Protein AF-A0AA45BY40-F1 (afdb_monomer_lite)

Organism: Cronobacter sakazakii (NCBI:txid28141)

Structure (mmCIF, N/CA/C/O backbone):
data_AF-A0AA45BY40-F1
#
_entry.id   AF-A0AA45BY40-F1
#
loop_
_atom_site.group_PDB
_atom_site.id
_atom_site.type_symbol
_atom_site.label_atom_id
_atom_site.label_alt_id
_atom_site.label_comp_id
_atom_site.label_asym_id
_atom_site.label_entity_id
_atom_site.label_seq_id
_atom_site.pdbx_PDB_ins_code
_atom_site.Cartn_x
_atom_site.Cartn_y
_atom_site.Cartn_z
_atom_site.occupancy
_atom_site.B_iso_or_equiv
_atom_site.auth_seq_id
_atom_site.auth_comp_id
_atom_site.auth_asym_id
_atom_site.auth_atom_id
_atom_site.pdbx_PDB_model_num
ATOM 1 N N . LEU A 1 1 ? 3.402 2.399 -23.921 1.00 84.69 1 LEU A N 1
ATOM 2 C CA . LEU A 1 1 ? 2.433 3.480 -24.221 1.00 84.69 1 LEU A CA 1
ATOM 3 C C . LEU A 1 1 ? 3.038 4.863 -23.965 1.00 84.69 1 LEU A C 1
ATOM 5 O O . LEU A 1 1 ? 3.187 5.614 -24.914 1.00 84.69 1 LEU A O 1
ATOM 9 N N . LEU A 1 2 ? 3.454 5.177 -22.729 1.00 84.31 2 LEU A N 1
ATOM 10 C CA . LEU A 1 2 ? 3.987 6.501 -22.366 1.00 84.31 2 LEU A CA 1
ATOM 11 C C . LEU A 1 2 ? 5.205 6.929 -23.211 1.00 84.31 2 LEU A C 1
ATOM 13 O O . LEU A 1 2 ? 5.253 8.045 -23.710 1.00 84.31 2 LEU A O 1
ATOM 17 N N . THR A 1 3 ? 6.152 6.013 -23.437 1.00 88.31 3 THR A N 1
ATOM 18 C CA . THR A 1 3 ? 7.341 6.252 -24.274 1.00 88.31 3 THR A CA 1
ATOM 19 C C . THR A 1 3 ? 6.985 6.555 -25.729 1.00 88.31 3 THR A C 1
ATOM 21 O O . THR A 1 3 ? 7.561 7.458 -26.319 1.00 88.31 3 THR A O 1
ATOM 24 N N . VAL A 1 4 ? 5.988 5.860 -26.286 1.00 89.31 4 VAL A N 1
ATOM 25 C CA . VAL A 1 4 ? 5.505 6.073 -27.660 1.00 89.31 4 VAL A CA 1
ATOM 26 C C . VAL A 1 4 ? 4.886 7.462 -27.800 1.00 89.31 4 VAL A C 1
ATOM 28 O O . VAL A 1 4 ? 5.208 8.180 -28.738 1.00 89.31 4 VAL A O 1
ATOM 31 N N . ILE A 1 5 ? 4.054 7.874 -26.841 1.00 91.00 5 ILE A N 1
ATOM 32 C CA . ILE A 1 5 ? 3.414 9.198 -26.846 1.00 91.00 5 ILE A CA 1
ATOM 33 C C . ILE A 1 5 ? 4.472 10.305 -26.762 1.00 91.00 5 ILE A C 1
ATOM 35 O O . ILE A 1 5 ? 4.447 11.248 -27.550 1.00 91.00 5 ILE A O 1
ATOM 39 N N . VAL A 1 6 ? 5.441 10.175 -25.854 1.00 90.06 6 VAL A N 1
ATOM 40 C CA . VAL A 1 6 ? 6.508 11.175 -25.705 1.00 90.06 6 VAL A CA 1
ATOM 41 C C . VAL A 1 6 ? 7.412 11.234 -26.931 1.00 90.06 6 VAL A C 1
ATOM 43 O O . VAL A 1 6 ? 7.792 12.324 -27.347 1.00 90.06 6 VAL A O 1
ATOM 46 N N . GLN A 1 7 ? 7.699 10.097 -27.561 1.00 89.25 7 GLN A N 1
ATOM 47 C CA . GLN A 1 7 ? 8.467 10.071 -28.801 1.00 89.25 7 GLN A CA 1
ATOM 48 C C . GLN A 1 7 ? 7.737 10.777 -29.955 1.00 89.25 7 GLN A C 1
ATOM 50 O O . GLN A 1 7 ? 8.388 11.452 -30.746 1.00 89.25 7 GLN A O 1
ATOM 55 N N . GLN A 1 8 ? 6.409 10.657 -30.045 1.00 88.44 8 GLN A N 1
ATOM 56 C CA . GLN A 1 8 ? 5.612 11.324 -31.085 1.00 88.44 8 GLN A CA 1
ATOM 57 C C . GLN A 1 8 ? 5.482 12.838 -30.858 1.00 88.44 8 GLN A C 1
ATOM 59 O O . GLN A 1 8 ? 5.456 13.595 -31.822 1.00 88.44 8 GLN A O 1
ATOM 64 N N . LEU A 1 9 ? 5.417 13.290 -29.601 1.00 90.69 9 LEU A N 1
ATOM 65 C CA . LEU A 1 9 ? 5.208 14.706 -29.276 1.00 90.69 9 LEU A CA 1
ATOM 66 C C . LEU A 1 9 ? 6.510 15.509 -29.142 1.00 90.69 9 LEU A C 1
ATOM 68 O O . LEU A 1 9 ? 6.565 16.661 -29.559 1.00 90.69 9 LEU A O 1
ATOM 72 N N . LEU A 1 10 ? 7.543 14.927 -28.525 1.00 84.19 10 LEU A N 1
ATOM 73 C CA . LEU A 1 10 ? 8.796 15.610 -28.164 1.00 84.19 10 LEU A CA 1
ATOM 74 C C . LEU A 1 10 ? 10.019 15.060 -28.922 1.00 84.19 10 LEU A C 1
ATOM 76 O O . LEU A 1 10 ? 11.133 15.561 -28.750 1.00 84.19 10 LEU A O 1
ATOM 80 N N . GLY A 1 11 ? 9.846 14.025 -29.748 1.00 85.94 11 GLY A N 1
ATOM 81 C CA . GLY A 1 11 ? 10.945 13.400 -30.480 1.00 85.94 11 GLY A CA 1
ATOM 82 C C . GLY A 1 11 ? 11.937 12.643 -29.575 1.00 85.94 11 GLY A C 1
ATOM 83 O O . GLY A 1 11 ? 11.625 12.305 -28.428 1.00 85.94 11 GLY A O 1
ATOM 84 N N . PRO A 1 12 ? 13.157 12.347 -30.066 1.00 83.19 12 PRO A N 1
ATOM 85 C CA . PRO A 1 12 ? 14.134 11.517 -29.351 1.00 83.19 12 PRO A CA 1
ATOM 86 C C . PRO A 1 12 ? 14.661 12.156 -28.054 1.00 83.19 12 PRO A C 1
ATOM 88 O O . PRO A 1 12 ? 14.947 11.442 -27.094 1.00 83.19 12 PRO A O 1
ATOM 91 N N . TYR A 1 13 ? 14.727 13.490 -27.975 1.00 88.00 13 TYR A N 1
ATOM 92 C CA . TYR A 1 13 ? 15.136 14.204 -26.758 1.00 88.00 13 TYR A CA 1
ATOM 93 C C . TYR A 1 13 ? 14.132 14.031 -25.606 1.00 88.00 13 TYR A C 1
ATOM 95 O O . TYR A 1 13 ? 14.532 13.963 -24.441 1.00 88.00 13 TYR A O 1
ATOM 103 N N . GLY A 1 14 ? 12.839 13.878 -25.921 1.00 88.06 14 GLY A N 1
ATOM 104 C CA . GLY A 1 14 ? 11.794 13.617 -24.929 1.00 88.06 14 GLY A CA 1
ATOM 105 C C . GLY A 1 14 ? 11.978 12.289 -24.193 1.00 88.06 14 GLY A C 1
ATOM 106 O O . GLY A 1 14 ? 11.677 12.202 -23.006 1.00 88.06 14 GLY A O 1
ATOM 107 N N . LEU A 1 15 ? 12.528 11.267 -24.857 1.00 90.38 15 LEU A N 1
ATOM 108 C CA . LEU A 1 15 ? 12.780 9.959 -24.241 1.00 90.38 15 LEU A CA 1
ATOM 109 C C . LEU A 1 15 ? 13.884 10.017 -23.180 1.00 90.38 15 LEU A C 1
ATOM 111 O O . LEU A 1 15 ? 13.745 9.412 -22.117 1.00 90.38 15 LEU A O 1
ATOM 115 N N . ILE A 1 16 ? 14.953 10.775 -23.443 1.00 91.94 16 ILE A N 1
ATOM 116 C CA . ILE A 1 16 ? 16.060 10.959 -22.494 1.00 91.94 16 ILE A CA 1
ATOM 117 C C . ILE A 1 16 ? 15.541 11.670 -21.245 1.00 91.94 16 ILE A C 1
ATOM 119 O O . ILE A 1 16 ? 15.725 11.181 -20.129 1.00 91.94 16 ILE A O 1
ATOM 123 N N . LEU A 1 17 ? 14.818 12.774 -21.440 1.00 93.19 17 LEU A N 1
ATOM 124 C CA . LEU A 1 17 ? 14.230 13.549 -20.353 1.00 93.19 17 LEU A CA 1
ATOM 125 C C . LEU A 1 17 ? 13.213 12.723 -19.544 1.00 93.19 17 LEU A C 1
ATOM 127 O O . LEU A 1 17 ? 13.251 12.745 -18.315 1.00 93.19 17 LEU A O 1
ATOM 131 N N . LEU A 1 18 ? 12.369 11.925 -20.208 1.00 93.19 18 LEU A N 1
ATOM 132 C CA . LEU A 1 18 ? 11.435 11.014 -19.542 1.00 93.19 18 LEU A CA 1
ATOM 133 C C . 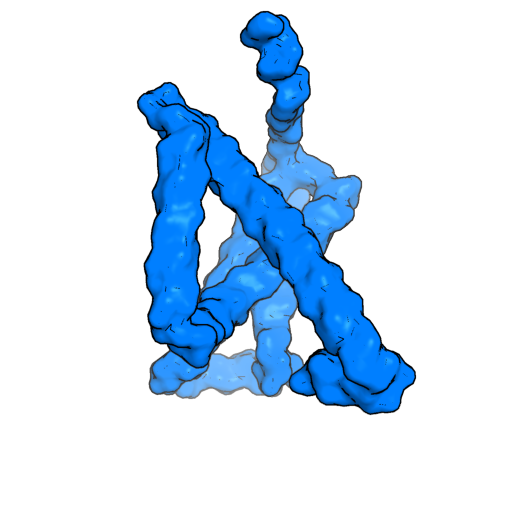LEU A 1 18 ? 12.176 9.985 -18.676 1.00 93.19 18 LEU A C 1
ATOM 135 O O . LEU A 1 18 ? 11.807 9.789 -17.520 1.00 93.19 18 LEU A O 1
ATOM 139 N N . SER A 1 19 ? 13.225 9.346 -19.205 1.00 93.00 19 SER A N 1
ATOM 140 C CA . SER A 1 19 ? 13.994 8.348 -18.448 1.00 93.00 19 SER A CA 1
ATOM 141 C C . SER A 1 19 ? 14.642 8.946 -17.195 1.00 93.00 19 SER A C 1
ATOM 143 O O . SER A 1 19 ? 14.586 8.332 -16.128 1.00 93.00 19 SER A O 1
ATOM 145 N N . LEU A 1 20 ? 15.164 10.176 -17.287 1.00 95.19 20 LEU A N 1
ATOM 146 C CA . LEU A 1 20 ? 15.744 10.901 -16.158 1.00 95.19 20 LEU A CA 1
ATOM 147 C C . LEU A 1 20 ? 14.689 11.193 -15.079 1.00 95.19 20 LEU A C 1
ATOM 149 O O . LEU A 1 20 ? 14.903 10.877 -13.910 1.00 95.19 20 LEU A O 1
ATOM 153 N N . ILE A 1 21 ? 13.536 11.749 -15.468 1.00 94.94 21 ILE A N 1
ATOM 154 C CA . ILE A 1 21 ? 12.450 12.097 -14.537 1.00 94.94 21 ILE A CA 1
ATOM 155 C C . ILE A 1 21 ? 11.889 10.847 -13.862 1.00 94.94 21 ILE A C 1
ATOM 157 O O . ILE A 1 21 ? 11.723 10.837 -12.645 1.00 94.94 21 ILE A O 1
ATOM 161 N N . VAL A 1 22 ? 11.625 9.786 -14.627 1.00 95.12 22 VAL A N 1
ATOM 162 C CA . VAL A 1 22 ? 11.114 8.523 -14.078 1.00 95.12 22 VAL A CA 1
ATOM 163 C C . VAL A 1 22 ? 12.128 7.917 -13.108 1.00 95.12 22 VAL A C 1
ATOM 165 O O . VAL A 1 22 ? 11.743 7.513 -12.015 1.00 95.12 22 VAL A O 1
ATOM 168 N N . THR A 1 23 ? 13.422 7.928 -13.442 1.00 95.75 23 THR A N 1
ATOM 169 C CA . THR A 1 23 ? 14.478 7.438 -12.540 1.00 95.75 23 THR A CA 1
ATOM 170 C C . THR A 1 23 ? 14.522 8.240 -11.239 1.00 95.75 23 THR A C 1
ATOM 172 O O . THR A 1 23 ? 14.538 7.649 -10.160 1.00 95.75 23 THR A O 1
ATOM 175 N N . LEU A 1 24 ? 14.484 9.574 -11.315 1.00 96.38 24 LEU A N 1
ATOM 176 C CA . LEU A 1 24 ? 14.474 10.451 -10.137 1.00 96.38 24 LEU A CA 1
ATOM 177 C C . LEU A 1 24 ? 13.214 10.273 -9.276 1.00 96.38 24 LEU A C 1
ATOM 179 O O . LEU A 1 24 ? 13.305 10.236 -8.044 1.00 96.38 24 LEU A O 1
ATOM 183 N N . ALA A 1 25 ? 12.047 10.132 -9.908 1.00 95.56 25 ALA A N 1
ATOM 184 C CA . ALA A 1 25 ? 10.784 9.888 -9.220 1.00 95.56 25 ALA A CA 1
ATOM 185 C C . ALA A 1 25 ? 10.810 8.537 -8.490 1.00 95.56 25 ALA A C 1
ATOM 187 O O . ALA A 1 25 ? 10.547 8.480 -7.288 1.00 95.56 25 ALA A O 1
ATOM 188 N N . CYS A 1 26 ? 11.212 7.464 -9.181 1.00 93.56 26 CYS A N 1
ATOM 189 C CA . CYS A 1 26 ? 11.332 6.134 -8.589 1.00 93.56 26 CYS A CA 1
ATOM 190 C C . CYS A 1 26 ? 12.374 6.097 -7.465 1.00 93.56 26 CYS A C 1
ATOM 192 O O . CYS A 1 26 ? 12.123 5.473 -6.437 1.00 93.56 26 CYS A O 1
ATOM 194 N N . LEU A 1 27 ? 13.504 6.798 -7.609 1.00 94.69 27 LEU A N 1
ATOM 195 C CA . LEU A 1 27 ? 14.514 6.897 -6.555 1.00 94.69 27 LEU A CA 1
ATOM 196 C C . LEU A 1 27 ? 13.933 7.544 -5.291 1.00 94.69 27 LEU A C 1
ATOM 198 O O . LEU A 1 27 ? 14.071 6.991 -4.201 1.00 94.69 27 LEU A O 1
ATOM 202 N N . THR A 1 28 ? 13.231 8.669 -5.441 1.00 94.75 28 THR A N 1
ATOM 203 C CA . THR A 1 28 ? 12.596 9.372 -4.315 1.00 94.75 28 THR A CA 1
ATOM 204 C C . THR A 1 28 ? 11.537 8.503 -3.629 1.00 94.75 28 THR A C 1
ATOM 206 O O . THR A 1 28 ? 11.521 8.418 -2.400 1.00 94.75 28 THR A O 1
ATOM 209 N N . THR A 1 29 ? 10.691 7.798 -4.393 1.00 94.38 29 THR A N 1
ATOM 210 C CA . THR A 1 29 ? 9.689 6.874 -3.830 1.00 94.38 29 THR A CA 1
ATOM 211 C C . THR A 1 29 ? 10.341 5.710 -3.083 1.00 94.38 29 THR A C 1
ATOM 213 O O . THR A 1 29 ? 9.929 5.401 -1.964 1.00 94.38 29 THR A O 1
ATOM 216 N N . CYS A 1 30 ? 11.380 5.093 -3.654 1.00 91.62 30 CYS A N 1
ATOM 217 C CA . CYS A 1 30 ? 12.107 4.001 -3.008 1.00 91.62 30 CYS A CA 1
ATOM 218 C C . CYS A 1 30 ? 12.762 4.456 -1.697 1.00 91.62 30 CYS A C 1
ATOM 220 O O . CYS A 1 30 ? 12.613 3.780 -0.681 1.00 91.62 30 CYS A O 1
ATOM 222 N N . VAL A 1 31 ? 13.437 5.612 -1.685 1.00 92.56 31 VAL A N 1
ATOM 223 C CA . VAL A 1 31 ? 14.072 6.159 -0.471 1.00 92.56 31 VAL A CA 1
ATOM 224 C C . VAL A 1 31 ? 13.028 6.483 0.603 1.00 92.56 31 VAL A C 1
ATOM 226 O O . VAL A 1 31 ? 13.235 6.146 1.770 1.00 92.56 31 VAL A O 1
ATOM 229 N N . GLY A 1 32 ? 11.886 7.065 0.220 1.00 93.12 32 GLY A N 1
ATOM 230 C CA . GLY A 1 32 ? 10.780 7.340 1.141 1.00 93.12 32 GLY A CA 1
ATOM 231 C C . GLY A 1 32 ? 10.212 6.071 1.783 1.00 93.12 32 GLY A C 1
ATOM 232 O O . GLY A 1 32 ? 10.064 6.012 3.005 1.00 93.12 32 GLY A O 1
ATOM 233 N N . LEU A 1 33 ? 9.960 5.031 0.981 1.00 90.50 33 LEU A N 1
ATOM 234 C CA . LEU A 1 33 ? 9.411 3.762 1.463 1.00 90.50 33 LEU A CA 1
ATOM 235 C C . LEU A 1 33 ? 10.412 2.997 2.339 1.00 90.50 33 LEU A C 1
ATOM 237 O O . LEU A 1 33 ? 10.047 2.540 3.421 1.00 90.50 33 LEU A O 1
ATOM 241 N N . VAL A 1 34 ? 11.682 2.911 1.929 1.00 91.12 34 VAL A N 1
ATOM 242 C CA . VAL A 1 34 ? 12.736 2.259 2.727 1.00 91.12 34 VAL A CA 1
ATOM 243 C C . VAL A 1 34 ? 12.921 2.968 4.068 1.00 91.12 34 VAL A C 1
ATOM 245 O O . VAL A 1 34 ? 13.046 2.291 5.089 1.00 91.12 34 VAL A O 1
ATOM 248 N N . SER A 1 35 ? 12.893 4.303 4.087 1.00 89.38 35 SER A N 1
ATOM 249 C CA . SER A 1 35 ? 12.996 5.085 5.322 1.00 89.38 35 SER A CA 1
ATOM 250 C C . SER A 1 35 ? 11.819 4.823 6.260 1.00 89.38 35 SER A C 1
ATOM 252 O O . SER A 1 35 ? 12.029 4.434 7.409 1.00 89.38 35 SER A O 1
ATOM 254 N N . ALA A 1 36 ? 10.584 4.927 5.758 1.00 87.69 36 ALA A N 1
ATOM 255 C CA . ALA A 1 36 ? 9.379 4.690 6.551 1.00 87.69 36 ALA A CA 1
ATOM 256 C C . ALA A 1 36 ? 9.321 3.258 7.111 1.00 87.69 36 ALA A C 1
ATOM 258 O O . ALA A 1 36 ? 9.057 3.068 8.298 1.00 87.69 36 ALA A O 1
ATOM 259 N N . CYS A 1 37 ? 9.628 2.246 6.292 1.00 84.69 37 CYS A N 1
ATOM 260 C CA . CYS A 1 37 ? 9.673 0.855 6.744 1.00 84.69 37 CYS A CA 1
ATOM 261 C C . CYS A 1 37 ? 10.777 0.631 7.783 1.00 84.69 37 CYS A C 1
ATOM 263 O O . CYS A 1 37 ? 10.542 -0.031 8.792 1.00 84.69 37 CYS A O 1
ATOM 265 N N . SER A 1 38 ? 11.966 1.196 7.567 1.00 84.81 38 SER A N 1
ATOM 266 C CA . SER A 1 38 ? 13.088 1.039 8.497 1.00 84.81 38 SER A CA 1
ATOM 267 C C . SER A 1 38 ? 12.819 1.741 9.829 1.00 84.81 38 SER A C 1
ATOM 269 O O . SER A 1 38 ? 13.156 1.189 10.872 1.00 84.81 38 SER A O 1
ATOM 271 N N . GLN A 1 39 ? 12.168 2.910 9.821 1.00 83.69 39 GLN A N 1
ATOM 272 C CA . GLN A 1 39 ? 11.713 3.585 11.041 1.00 83.69 39 GLN A CA 1
ATOM 273 C C . GLN A 1 39 ? 10.642 2.764 11.765 1.00 83.69 39 GLN A C 1
ATOM 275 O O . GLN A 1 39 ? 10.802 2.485 12.949 1.00 83.69 39 GLN A O 1
ATOM 280 N N . TYR A 1 40 ? 9.606 2.302 11.055 1.00 84.00 40 TYR A N 1
ATOM 281 C CA . TYR A 1 40 ? 8.532 1.494 11.641 1.00 84.00 40 TYR A CA 1
ATOM 282 C C . TYR A 1 40 ? 9.069 0.228 12.323 1.00 84.00 40 TYR A C 1
ATOM 284 O O . TYR A 1 40 ? 8.740 -0.054 13.476 1.00 84.00 40 TYR A O 1
ATOM 292 N N . PHE A 1 41 ? 9.952 -0.507 11.643 1.00 78.75 41 PHE A N 1
ATOM 293 C CA . PHE A 1 41 ? 10.582 -1.695 12.215 1.00 78.75 41 PHE A CA 1
ATOM 294 C C . PHE A 1 41 ? 11.583 -1.366 13.324 1.00 78.75 41 PHE A C 1
ATOM 296 O O . PHE A 1 41 ? 11.670 -2.131 14.279 1.00 78.75 41 PHE A O 1
ATOM 303 N N . SER A 1 42 ? 12.298 -0.240 13.253 1.00 75.88 42 SER A N 1
ATOM 304 C CA . SER A 1 42 ? 13.200 0.195 14.328 1.00 75.88 42 SER A CA 1
ATOM 305 C C . SER A 1 42 ? 12.443 0.563 15.608 1.00 75.88 42 SER A C 1
ATOM 307 O O . SER A 1 42 ? 12.952 0.307 16.697 1.00 75.88 42 SER A O 1
ATOM 309 N N . THR A 1 43 ? 11.241 1.135 15.499 1.00 73.75 43 THR A N 1
ATOM 310 C CA . THR A 1 43 ? 10.369 1.400 16.653 1.00 73.75 43 THR A CA 1
ATOM 311 C C . THR A 1 43 ? 9.787 0.103 17.223 1.00 73.75 43 THR A C 1
ATOM 313 O O . THR A 1 43 ? 9.720 -0.051 18.439 1.00 73.75 43 THR A O 1
ATOM 316 N N . LEU A 1 44 ? 9.400 -0.854 16.368 1.00 71.75 44 LEU A N 1
ATOM 317 C CA . LEU A 1 44 ? 8.865 -2.154 16.801 1.00 71.75 44 LEU A CA 1
ATOM 318 C C . LEU A 1 44 ? 9.934 -3.092 17.390 1.00 71.75 44 LEU A C 1
ATOM 320 O O . LEU A 1 44 ? 9.635 -3.895 18.270 1.00 71.75 44 LEU A O 1
ATOM 324 N N . LEU A 1 45 ? 11.168 -3.024 16.890 1.00 65.88 45 LEU A N 1
ATOM 325 C CA . LEU A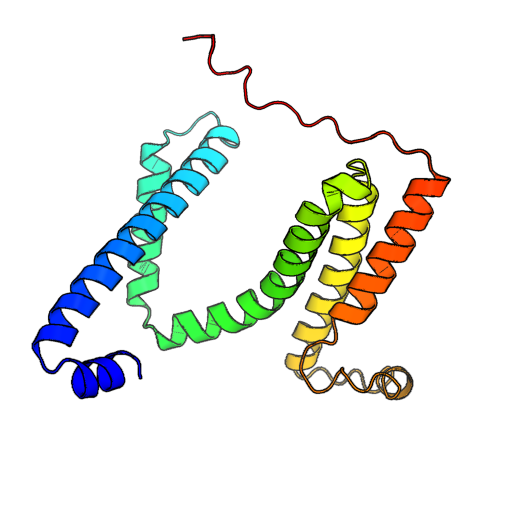 1 45 ? 12.273 -3.906 17.256 1.00 65.88 45 LEU A CA 1
ATOM 326 C C . LEU A 1 45 ? 13.439 -3.065 17.785 1.00 65.88 45 LEU A C 1
ATOM 328 O O . LEU A 1 45 ? 14.425 -2.831 17.091 1.00 65.88 45 LEU A O 1
ATOM 332 N N . THR A 1 46 ? 13.354 -2.683 19.063 1.00 60.66 46 THR A N 1
ATOM 333 C CA . THR A 1 46 ? 14.317 -1.845 19.814 1.00 60.66 46 THR A CA 1
ATOM 334 C C . THR A 1 46 ? 15.776 -2.349 19.799 1.00 60.66 46 THR A C 1
ATOM 336 O O . THR A 1 46 ? 16.670 -1.677 20.303 1.00 60.66 46 THR A O 1
ATOM 339 N N . LYS A 1 47 ? 16.059 -3.536 19.241 1.00 56.88 47 LYS A N 1
ATOM 340 C CA . LYS A 1 47 ? 17.386 -4.177 19.260 1.00 56.88 47 LYS A CA 1
ATOM 341 C C . LYS A 1 47 ? 18.186 -4.131 17.954 1.00 56.88 47 LYS A C 1
ATOM 343 O O . LYS A 1 47 ? 19.359 -4.493 17.993 1.00 56.88 47 LYS A O 1
ATOM 348 N N . PHE A 1 48 ? 17.618 -3.714 16.821 1.00 59.91 48 PHE A N 1
ATOM 349 C CA . PHE A 1 48 ? 18.326 -3.752 15.530 1.00 59.91 48 PHE A CA 1
ATOM 350 C C . PHE A 1 48 ? 18.542 -2.363 14.925 1.00 59.91 48 PHE A C 1
ATOM 352 O O . PHE A 1 48 ? 17.655 -1.518 14.924 1.00 59.91 48 PHE A O 1
ATOM 359 N N . SER A 1 49 ? 19.744 -2.135 14.384 1.00 70.25 49 SER A N 1
ATOM 360 C CA . SER A 1 49 ? 20.122 -0.858 13.772 1.00 70.25 49 SER A CA 1
ATOM 361 C C . SER A 1 49 ? 19.327 -0.595 12.488 1.00 70.25 49 SER A C 1
ATOM 363 O O . SER A 1 49 ? 19.254 -1.457 11.609 1.00 70.25 49 SER A O 1
ATOM 365 N N . TYR A 1 50 ? 18.803 0.626 12.344 1.00 71.06 50 TYR A N 1
ATOM 366 C CA . TYR A 1 50 ? 18.107 1.144 11.156 1.00 71.06 50 TYR A CA 1
ATOM 367 C C . TYR A 1 50 ? 18.810 0.795 9.830 1.00 71.06 50 TYR A C 1
ATOM 369 O O . TYR A 1 50 ? 18.170 0.418 8.848 1.00 71.06 50 TYR A O 1
ATOM 377 N N . LYS A 1 51 ? 20.150 0.856 9.813 1.00 77.12 51 LYS A N 1
ATOM 378 C CA . LYS A 1 51 ? 20.964 0.553 8.624 1.00 77.12 51 LYS A CA 1
ATOM 379 C C . LYS A 1 51 ? 20.816 -0.899 8.157 1.00 77.12 51 LYS A C 1
ATOM 381 O O . LYS A 1 51 ? 20.842 -1.157 6.955 1.00 77.12 51 LYS A O 1
ATOM 386 N N . THR A 1 52 ? 20.634 -1.836 9.085 1.00 80.00 52 THR A N 1
ATOM 387 C CA . THR A 1 52 ? 20.479 -3.260 8.773 1.00 80.00 52 THR A CA 1
ATOM 388 C C . THR A 1 52 ? 19.141 -3.521 8.084 1.00 80.00 52 THR A C 1
ATOM 390 O O . THR A 1 52 ? 19.114 -4.189 7.054 1.00 80.00 52 THR A O 1
ATOM 393 N N . PHE A 1 53 ? 18.047 -2.930 8.578 1.00 83.19 53 PHE A N 1
ATOM 394 C CA . PHE A 1 53 ? 16.727 -3.054 7.946 1.00 83.19 53 PHE A CA 1
ATOM 395 C C . PHE A 1 53 ? 16.691 -2.445 6.546 1.00 83.19 53 PHE A C 1
ATOM 397 O O . PHE A 1 53 ? 16.222 -3.099 5.614 1.00 83.19 53 PHE A O 1
ATOM 404 N N . ALA A 1 54 ? 17.256 -1.248 6.370 1.00 85.88 54 ALA A N 1
ATOM 405 C CA . ALA A 1 54 ? 17.330 -0.613 5.057 1.00 85.88 54 ALA A CA 1
ATOM 406 C C . ALA A 1 54 ? 18.080 -1.489 4.033 1.00 85.88 54 ALA A C 1
ATOM 408 O O . ALA A 1 54 ? 17.625 -1.652 2.898 1.00 85.88 54 ALA A O 1
ATOM 409 N N . SER A 1 55 ? 19.192 -2.110 4.448 1.00 86.06 55 SER A N 1
ATOM 410 C CA . SER A 1 55 ? 19.973 -3.024 3.603 1.00 86.06 55 SER A CA 1
ATOM 411 C C . SER A 1 55 ? 19.202 -4.302 3.244 1.00 86.06 55 SER A C 1
ATOM 413 O O . SER A 1 55 ? 19.205 -4.724 2.084 1.00 86.06 55 SER A O 1
ATOM 415 N N . ILE A 1 56 ? 18.476 -4.888 4.204 1.00 88.06 56 ILE A N 1
ATOM 416 C CA . ILE A 1 56 ? 17.652 -6.086 3.979 1.00 88.06 56 ILE A CA 1
ATOM 417 C C . ILE A 1 56 ? 16.541 -5.800 2.964 1.00 88.06 56 ILE A C 1
ATOM 419 O O . ILE A 1 56 ? 16.394 -6.549 1.999 1.00 88.06 56 ILE A O 1
ATOM 423 N N . ILE A 1 57 ? 15.788 -4.709 3.141 1.00 87.56 57 ILE A N 1
ATOM 424 C CA . ILE A 1 57 ? 14.691 -4.339 2.232 1.00 87.56 57 ILE A CA 1
ATOM 425 C C . ILE A 1 57 ? 15.218 -4.069 0.817 1.00 87.56 57 ILE A C 1
ATOM 427 O O . ILE A 1 57 ? 14.622 -4.531 -0.155 1.00 87.56 57 ILE A O 1
ATOM 431 N N . CYS A 1 58 ? 16.363 -3.390 0.693 1.00 90.56 58 CYS A N 1
ATOM 432 C CA . CYS A 1 58 ? 17.006 -3.154 -0.600 1.00 90.56 58 CYS A CA 1
ATOM 433 C C . CYS A 1 58 ? 17.434 -4.469 -1.274 1.00 90.56 58 CYS A C 1
ATOM 435 O O . CYS A 1 58 ? 17.130 -4.696 -2.445 1.00 90.56 58 CYS A O 1
ATOM 437 N N . THR A 1 59 ? 18.069 -5.374 -0.523 1.00 90.81 59 THR A N 1
ATOM 438 C CA . THR A 1 59 ? 18.529 -6.674 -1.040 1.00 90.81 59 THR A CA 1
ATOM 439 C C . THR A 1 59 ? 17.357 -7.553 -1.480 1.00 90.81 59 THR A C 1
ATOM 441 O O . THR A 1 59 ? 17.401 -8.144 -2.558 1.00 90.81 59 THR A O 1
ATOM 444 N N . LEU A 1 60 ? 16.276 -7.597 -0.694 1.00 90.00 60 LEU A N 1
ATOM 445 C CA . LEU A 1 60 ? 15.046 -8.305 -1.059 1.00 90.00 60 LEU A CA 1
ATOM 446 C C . LEU A 1 60 ? 14.393 -7.701 -2.307 1.00 90.00 60 LEU A C 1
ATOM 448 O O . LEU A 1 60 ? 13.997 -8.445 -3.201 1.00 90.00 60 LEU A O 1
ATOM 452 N N . GLY A 1 61 ? 14.322 -6.370 -2.402 1.00 89.06 61 GLY A N 1
ATOM 453 C CA . GLY A 1 61 ? 13.805 -5.676 -3.582 1.00 89.06 61 GLY A CA 1
ATOM 454 C C . GLY A 1 61 ? 14.612 -5.989 -4.841 1.00 89.06 61 GLY A C 1
ATOM 455 O O . GLY A 1 61 ? 14.029 -6.243 -5.894 1.00 89.06 61 GLY A O 1
ATOM 456 N N . LEU A 1 62 ? 15.941 -6.062 -4.719 1.00 89.50 62 LEU A N 1
ATOM 457 C CA . LEU A 1 62 ? 16.823 -6.466 -5.810 1.00 89.50 62 LEU A CA 1
ATOM 458 C C . LEU A 1 62 ? 16.560 -7.920 -6.223 1.00 89.50 62 LEU A C 1
ATOM 460 O O . LEU A 1 62 ? 16.447 -8.207 -7.411 1.00 89.50 62 LEU A O 1
ATOM 464 N N . LEU A 1 63 ? 16.395 -8.832 -5.260 1.00 89.56 63 LEU A N 1
ATOM 465 C CA . LEU A 1 63 ? 16.065 -10.232 -5.537 1.00 89.56 63 LEU A CA 1
ATOM 466 C C . LEU A 1 63 ? 14.731 -10.355 -6.288 1.00 89.56 63 LEU A C 1
ATOM 468 O O . LEU A 1 63 ? 14.645 -11.051 -7.298 1.00 89.56 63 LEU A O 1
ATOM 472 N N . VAL A 1 64 ? 13.707 -9.631 -5.826 1.00 87.50 64 VAL A N 1
ATOM 473 C CA . VAL A 1 64 ? 12.373 -9.631 -6.439 1.00 87.50 64 VAL A CA 1
ATOM 474 C C . VAL A 1 64 ? 12.403 -9.012 -7.836 1.00 87.50 64 VAL A C 1
ATOM 476 O O . VAL A 1 64 ? 11.765 -9.546 -8.741 1.00 87.50 64 VAL A O 1
ATOM 479 N N . ALA A 1 65 ? 13.184 -7.951 -8.056 1.00 87.00 65 ALA A N 1
ATOM 480 C CA . ALA A 1 65 ? 13.337 -7.323 -9.369 1.00 87.00 65 ALA A CA 1
ATOM 481 C C . ALA A 1 65 ? 13.911 -8.281 -10.433 1.00 87.00 65 ALA A C 1
ATOM 483 O O . ALA A 1 65 ? 13.588 -8.146 -11.613 1.00 87.00 65 ALA A O 1
ATOM 484 N N . ASN A 1 66 ? 14.699 -9.284 -10.024 1.00 88.38 66 ASN A N 1
ATOM 485 C CA . ASN A 1 66 ? 15.242 -10.306 -10.924 1.00 88.38 66 ASN A CA 1
ATOM 486 C C . ASN A 1 66 ? 14.208 -11.377 -11.352 1.00 88.38 66 ASN A C 1
ATOM 488 O O . ASN A 1 66 ? 14.455 -12.096 -12.315 1.00 88.38 66 ASN A O 1
ATOM 492 N N . LEU A 1 67 ? 13.038 -11.481 -10.700 1.00 84.81 67 LEU A N 1
ATOM 493 C CA . LEU A 1 67 ? 12.002 -12.497 -10.994 1.00 84.81 67 LEU A CA 1
ATOM 494 C C . LEU A 1 67 ? 11.189 -12.223 -12.279 1.00 84.81 67 LEU A C 1
ATOM 496 O O . LEU A 1 67 ? 10.401 -13.069 -12.709 1.00 84.81 67 LEU A O 1
ATOM 500 N N . GLY A 1 68 ? 11.371 -11.056 -12.902 1.00 85.56 68 GLY A N 1
ATOM 501 C CA . GLY A 1 68 ? 10.690 -10.654 -14.133 1.00 85.56 68 GLY A CA 1
ATOM 502 C C . GLY A 1 68 ? 9.383 -9.890 -13.893 1.00 85.56 68 GLY A C 1
ATOM 503 O O . GLY A 1 68 ? 8.520 -10.292 -13.110 1.00 85.56 68 GLY A O 1
ATOM 504 N N . LEU A 1 69 ? 9.211 -8.785 -14.626 1.00 83.12 69 LEU A N 1
ATOM 505 C CA . LEU A 1 69 ? 8.114 -7.825 -14.446 1.00 83.12 69 LEU A CA 1
ATOM 506 C C . LEU A 1 69 ? 6.721 -8.471 -14.514 1.00 83.12 69 LEU A C 1
ATOM 508 O O . LEU A 1 69 ? 5.854 -8.151 -13.707 1.00 83.12 69 LEU A O 1
ATOM 512 N N . THR A 1 70 ? 6.503 -9.414 -15.434 1.00 86.38 70 THR A N 1
ATOM 513 C CA . THR A 1 70 ? 5.201 -10.077 -15.609 1.00 86.38 70 THR A CA 1
ATOM 514 C C . THR A 1 70 ? 4.774 -10.855 -14.367 1.00 86.38 70 THR A C 1
ATOM 516 O O . THR A 1 70 ? 3.601 -10.826 -14.003 1.00 86.38 70 THR A O 1
ATOM 519 N N . LYS A 1 71 ? 5.713 -11.528 -13.690 1.00 85.31 71 LYS A N 1
ATOM 520 C CA . LYS A 1 71 ? 5.425 -12.284 -12.463 1.00 85.31 71 LYS A CA 1
ATOM 521 C C . LYS A 1 71 ? 5.130 -11.346 -11.297 1.00 85.31 71 LYS A C 1
ATOM 523 O O . LYS A 1 71 ? 4.185 -11.597 -10.557 1.00 85.31 71 LYS A O 1
ATOM 528 N N . ILE A 1 72 ? 5.885 -10.250 -11.193 1.00 89.19 72 ILE A N 1
ATOM 529 C CA . ILE A 1 72 ? 5.681 -9.211 -10.175 1.00 89.19 72 ILE A CA 1
ATOM 530 C C . ILE A 1 72 ? 4.290 -8.584 -10.331 1.00 89.19 72 ILE A C 1
ATOM 532 O O . ILE A 1 72 ? 3.533 -8.524 -9.370 1.00 89.19 72 ILE A O 1
ATOM 536 N N . ILE A 1 73 ? 3.901 -8.187 -11.546 1.00 87.44 73 ILE A N 1
ATOM 537 C CA . ILE A 1 73 ? 2.577 -7.595 -11.782 1.00 87.44 73 ILE A CA 1
ATOM 538 C C . ILE A 1 73 ? 1.467 -8.619 -11.516 1.00 87.44 73 ILE A C 1
ATOM 540 O O . ILE A 1 73 ? 0.495 -8.287 -10.844 1.00 87.44 73 ILE A O 1
ATOM 544 N N . ALA A 1 74 ? 1.617 -9.867 -11.975 1.00 86.81 74 ALA A N 1
ATOM 545 C CA . ALA A 1 74 ? 0.604 -10.904 -11.774 1.00 86.81 74 ALA A CA 1
ATOM 546 C C . ALA A 1 74 ? 0.311 -11.179 -10.290 1.00 86.81 74 ALA A C 1
ATOM 548 O O . ALA A 1 74 ? -0.836 -11.452 -9.947 1.00 86.81 74 ALA A O 1
ATOM 549 N N . ILE A 1 75 ? 1.317 -11.077 -9.411 1.00 85.56 75 ILE A N 1
ATOM 550 C CA . ILE A 1 75 ? 1.112 -11.221 -7.964 1.00 85.56 75 ILE A CA 1
ATOM 551 C C . ILE A 1 75 ? 0.674 -9.917 -7.289 1.00 85.56 75 ILE A C 1
ATOM 553 O O . ILE A 1 75 ? -0.114 -9.953 -6.349 1.00 85.56 75 ILE A O 1
ATOM 557 N N . SER A 1 76 ? 1.126 -8.756 -7.768 1.00 87.81 76 SER A N 1
ATOM 558 C CA . SER A 1 76 ? 0.746 -7.463 -7.191 1.00 87.81 76 SER A CA 1
ATOM 559 C C . SER A 1 76 ? -0.688 -7.053 -7.515 1.00 87.81 76 SER A C 1
ATOM 561 O O . SER A 1 76 ? -1.315 -6.427 -6.670 1.00 87.81 76 SER A O 1
ATOM 563 N N . VAL A 1 77 ? -1.228 -7.402 -8.687 1.00 85.56 77 VAL A N 1
ATOM 564 C CA . VAL A 1 77 ? -2.618 -7.083 -9.068 1.00 85.56 77 VAL A CA 1
ATOM 565 C C . VAL A 1 77 ? -3.646 -7.588 -8.043 1.00 85.56 77 VAL A C 1
ATOM 567 O O . VAL A 1 77 ? -4.405 -6.756 -7.546 1.00 85.56 77 VAL A O 1
ATOM 570 N N . PRO A 1 78 ? -3.679 -8.878 -7.647 1.00 79.75 78 PRO A N 1
ATOM 571 C CA . PRO A 1 78 ? -4.659 -9.350 -6.665 1.00 79.75 78 PRO A CA 1
ATOM 572 C C . PRO A 1 78 ? -4.471 -8.695 -5.291 1.00 79.75 78 PRO A C 1
ATOM 574 O O . PRO A 1 78 ? -5.446 -8.390 -4.611 1.00 79.75 78 PRO A O 1
ATOM 577 N N . ILE A 1 79 ? -3.228 -8.408 -4.900 1.00 83.44 79 ILE A N 1
ATOM 578 C CA . ILE A 1 79 ? -2.929 -7.705 -3.645 1.00 83.44 79 ILE A CA 1
ATOM 579 C C . ILE A 1 79 ? -3.464 -6.267 -3.701 1.00 83.44 79 ILE A C 1
ATOM 581 O O . ILE A 1 79 ? -4.098 -5.808 -2.752 1.00 83.44 79 ILE A O 1
ATOM 585 N N . LEU A 1 80 ? -3.260 -5.567 -4.821 1.00 84.31 80 LEU A N 1
ATOM 586 C CA . LEU A 1 80 ? -3.783 -4.220 -5.044 1.00 84.31 80 LEU A CA 1
ATOM 587 C C . LEU A 1 80 ? -5.307 -4.193 -4.984 1.00 84.31 80 LEU A C 1
ATOM 589 O O . LEU A 1 80 ? -5.848 -3.272 -4.387 1.00 84.31 80 LEU A O 1
ATOM 593 N N . LEU A 1 81 ? -5.994 -5.194 -5.537 1.00 76.88 81 LEU A N 1
ATOM 594 C CA . LEU A 1 81 ? -7.457 -5.267 -5.499 1.00 76.88 81 LEU A CA 1
ATOM 595 C C . LEU A 1 81 ? -8.010 -5.382 -4.071 1.00 76.88 81 LEU A C 1
ATOM 597 O O . LEU A 1 81 ? -9.067 -4.829 -3.788 1.00 76.88 81 LEU A O 1
ATOM 601 N N . VAL A 1 82 ? -7.281 -6.027 -3.156 1.00 77.19 82 VAL A N 1
ATOM 602 C CA . VAL A 1 82 ? -7.666 -6.110 -1.736 1.00 77.19 82 VAL A CA 1
ATOM 603 C C . VAL A 1 82 ? -7.300 -4.833 -0.975 1.00 77.19 82 VAL A C 1
ATOM 605 O O . VAL A 1 82 ? -8.081 -4.341 -0.161 1.00 77.19 82 VAL A O 1
ATOM 608 N N . VAL A 1 83 ? -6.113 -4.275 -1.224 1.00 82.00 83 VAL A N 1
ATOM 609 C CA . VAL A 1 83 ? -5.612 -3.091 -0.503 1.00 82.00 83 VAL A CA 1
ATOM 610 C C . VAL A 1 83 ? -6.313 -1.805 -0.952 1.00 82.00 83 VAL A C 1
ATOM 612 O O . VAL A 1 83 ? -6.540 -0.915 -0.133 1.00 82.00 83 VAL A O 1
ATOM 615 N N . TYR A 1 84 ? -6.682 -1.700 -2.229 1.00 79.75 84 TYR A N 1
ATOM 616 C CA . TYR A 1 84 ? -7.339 -0.536 -2.829 1.00 79.75 84 TYR A CA 1
ATOM 617 C C . TYR A 1 84 ? -8.597 -0.067 -2.071 1.00 79.75 84 TYR A C 1
ATOM 619 O O . TYR A 1 84 ? -8.614 1.085 -1.628 1.00 79.75 84 TYR A O 1
ATOM 627 N N . PRO A 1 85 ? -9.624 -0.906 -1.845 1.00 75.75 85 PRO A N 1
ATOM 628 C CA . PRO A 1 85 ? -10.828 -0.493 -1.125 1.00 75.75 85 PRO A CA 1
ATOM 629 C C . PRO A 1 85 ? -10.538 -0.095 0.325 1.00 75.75 85 PRO A C 1
ATOM 631 O O . PRO A 1 85 ? -11.088 0.892 0.815 1.00 75.75 85 PRO A O 1
ATOM 634 N N . ILE A 1 86 ? -9.627 -0.802 0.999 1.00 76.50 86 ILE A N 1
ATOM 635 C CA . ILE A 1 86 ? -9.195 -0.488 2.368 1.00 76.50 86 ILE A CA 1
ATOM 636 C C . ILE A 1 86 ? -8.558 0.907 2.413 1.00 76.50 86 ILE A C 1
ATOM 638 O O . ILE A 1 86 ? -8.922 1.731 3.254 1.00 76.50 86 ILE A O 1
ATOM 642 N N . ALA A 1 87 ? -7.645 1.194 1.483 1.00 81.81 87 ALA A N 1
ATOM 643 C CA . ALA A 1 87 ? -6.973 2.482 1.384 1.00 81.81 87 ALA A CA 1
ATOM 644 C C . ALA A 1 87 ? -7.960 3.622 1.091 1.00 81.81 87 ALA A C 1
ATOM 646 O O . ALA A 1 87 ? -7.902 4.657 1.753 1.00 81.81 87 ALA A O 1
ATOM 647 N N . ILE A 1 88 ? -8.906 3.433 0.165 1.00 80.12 88 ILE A N 1
ATOM 648 C CA . ILE A 1 88 ? -9.936 4.440 -0.141 1.00 80.12 88 ILE A CA 1
ATOM 649 C C . ILE A 1 88 ? -10.792 4.749 1.085 1.00 80.12 88 ILE A C 1
ATOM 651 O O . ILE A 1 88 ? -11.025 5.919 1.389 1.00 80.12 88 ILE A O 1
ATOM 655 N N . VAL A 1 89 ? -11.245 3.719 1.805 1.00 74.75 89 VAL A N 1
ATOM 656 C CA . VAL A 1 89 ? -12.051 3.892 3.021 1.00 74.75 89 VAL A CA 1
ATOM 657 C C . VAL A 1 89 ? -11.252 4.631 4.092 1.00 74.75 89 VAL A C 1
ATOM 659 O O . VAL A 1 89 ? -11.777 5.557 4.707 1.00 74.75 89 VAL A O 1
ATOM 662 N N . LEU A 1 90 ? -9.973 4.294 4.278 1.00 75.75 90 LEU A N 1
ATOM 663 C CA . LEU A 1 90 ? -9.090 5.004 5.206 1.00 75.75 90 LEU A CA 1
ATOM 664 C C . LEU A 1 90 ? -8.899 6.472 4.825 1.00 75.75 90 LEU A C 1
ATOM 666 O O . LEU A 1 90 ? -8.962 7.328 5.706 1.00 75.75 90 LEU A O 1
ATOM 670 N N . VAL A 1 91 ? -8.699 6.779 3.542 1.00 81.56 91 VAL A N 1
ATOM 671 C CA . VAL A 1 91 ? -8.568 8.161 3.055 1.00 81.56 91 VAL A CA 1
ATOM 672 C C . VAL A 1 91 ? -9.868 8.935 3.274 1.00 81.56 91 VAL A C 1
ATOM 674 O O . VAL A 1 91 ? -9.830 10.021 3.850 1.00 81.56 91 VAL A O 1
ATOM 677 N N . LEU A 1 92 ? -11.019 8.367 2.899 1.00 74.62 92 LEU A N 1
ATOM 678 C CA . LEU A 1 92 ? -12.337 8.971 3.128 1.00 74.62 92 LEU A CA 1
ATOM 679 C C . LEU A 1 92 ? -12.571 9.263 4.611 1.00 74.62 92 LEU A C 1
ATOM 681 O O . LEU A 1 92 ? -12.923 10.388 4.965 1.00 74.62 92 LEU A O 1
ATOM 685 N N . LEU A 1 93 ? -12.334 8.283 5.485 1.00 69.38 93 LEU A N 1
ATOM 686 C CA . LEU A 1 93 ? -12.488 8.472 6.925 1.00 69.38 93 LEU A CA 1
ATOM 687 C C . LEU A 1 93 ? -11.478 9.471 7.487 1.00 69.38 93 LEU A C 1
ATOM 689 O O . LEU A 1 93 ? -11.844 10.241 8.365 1.00 69.38 93 LEU A O 1
ATOM 693 N N . SER A 1 94 ? -10.240 9.499 6.986 1.00 72.81 94 SER A N 1
ATOM 694 C CA . SER A 1 94 ? -9.228 10.491 7.374 1.00 72.81 94 SER A CA 1
ATOM 695 C C . SER A 1 94 ? -9.664 11.918 7.036 1.00 72.81 94 SER A C 1
ATOM 697 O O . SER A 1 94 ? -9.521 12.821 7.857 1.00 72.81 94 SER A O 1
ATOM 699 N N . LEU A 1 95 ? -10.295 12.123 5.878 1.00 72.94 95 LEU A N 1
ATOM 700 C CA . LEU A 1 95 ? -10.859 13.423 5.499 1.00 72.94 95 LEU A CA 1
ATOM 701 C C . LEU A 1 95 ? -12.115 13.775 6.317 1.00 72.94 95 LEU A C 1
ATOM 703 O O . LEU A 1 95 ? -12.287 14.920 6.738 1.00 72.94 95 LEU A O 1
ATOM 707 N N . LEU A 1 96 ? -12.969 12.787 6.599 1.00 66.62 96 LEU A N 1
ATOM 708 C CA . LEU A 1 96 ? -14.174 12.928 7.428 1.00 66.62 96 LEU A CA 1
ATOM 709 C C . LEU A 1 96 ? -13.877 12.917 8.941 1.00 66.62 96 LEU A C 1
ATOM 711 O O . LEU A 1 96 ? -14.774 13.167 9.749 1.00 66.62 96 LEU A O 1
ATOM 715 N N . HIS A 1 97 ? -12.620 12.695 9.341 1.00 64.50 97 HIS A N 1
ATOM 716 C CA . HIS A 1 97 ? -12.166 12.646 10.734 1.00 64.50 97 HIS A CA 1
ATOM 717 C C . HIS A 1 97 ? -12.545 13.920 11.494 1.00 64.50 97 HIS A C 1
ATOM 719 O O . HIS A 1 97 ? -12.973 13.866 12.648 1.00 64.50 97 HIS A O 1
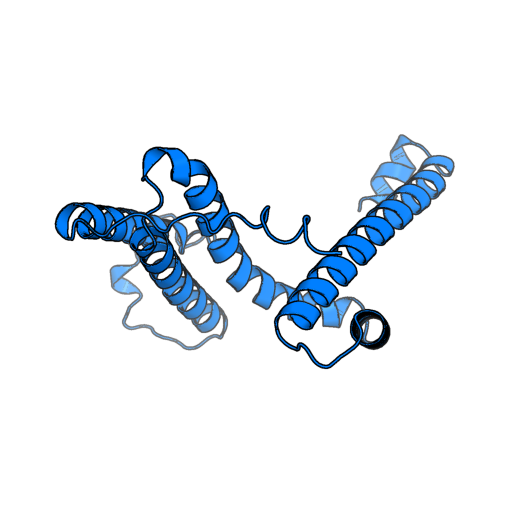ATOM 725 N N . LYS A 1 98 ? -12.462 15.065 10.805 1.00 55.12 98 LYS A N 1
ATOM 726 C CA . LYS A 1 98 ? -12.815 16.387 11.333 1.00 55.12 98 LYS A CA 1
ATOM 727 C C . LYS A 1 98 ? -14.320 16.555 11.593 1.00 55.12 98 LYS A C 1
ATOM 729 O O . LYS A 1 98 ? -14.689 17.385 12.415 1.00 55.12 98 LYS A O 1
ATOM 734 N N . TYR A 1 99 ? -15.176 15.772 10.931 1.00 55.97 99 TYR A N 1
ATOM 735 C CA . TYR A 1 99 ? -16.637 15.819 11.088 1.00 55.97 99 TYR A CA 1
ATOM 736 C C . TYR A 1 99 ? -17.157 14.810 12.129 1.00 55.97 99 TYR A C 1
ATOM 738 O O . TYR A 1 99 ? -18.191 15.040 12.749 1.00 55.97 99 TYR A O 1
ATOM 746 N N . PHE A 1 100 ? -16.427 13.711 12.357 1.00 53.66 100 PHE A N 1
ATOM 747 C CA . PHE A 1 100 ? -16.845 12.611 13.238 1.00 53.66 100 PHE A CA 1
ATOM 748 C C . PHE A 1 100 ? -16.140 12.550 14.600 1.00 53.66 100 PHE A C 1
ATOM 750 O O . PHE A 1 100 ? -16.398 11.627 15.367 1.00 53.66 100 PHE A O 1
ATOM 757 N N . GLY A 1 101 ? -15.262 13.500 14.932 1.00 52.69 101 GLY A N 1
ATOM 758 C CA . GLY A 1 101 ? -14.686 13.601 16.281 1.00 52.69 101 GLY A CA 1
ATOM 759 C C . GLY A 1 101 ? -13.744 12.453 16.680 1.00 52.69 101 GLY A C 1
ATOM 760 O O . GLY A 1 101 ? -13.558 12.204 17.868 1.00 52.69 101 GLY A O 1
ATOM 761 N N . GLY A 1 102 ? -13.144 11.749 15.712 1.00 53.50 102 GLY A N 1
ATOM 762 C CA . GLY A 1 102 ? -12.036 10.815 15.967 1.00 53.50 102 GLY A CA 1
ATOM 763 C C . GLY A 1 102 ? -12.392 9.497 16.674 1.00 53.50 102 GLY A C 1
ATOM 764 O O . GLY A 1 102 ? -11.539 8.894 17.334 1.00 53.50 102 GLY A O 1
ATOM 765 N N . TYR A 1 103 ? -13.631 9.011 16.561 1.00 56.00 103 TYR A N 1
ATOM 766 C CA . TYR A 1 103 ? -14.033 7.748 17.188 1.00 56.00 103 TYR A CA 1
ATOM 767 C C . TYR A 1 103 ? -13.455 6.515 16.465 1.00 56.00 103 TYR A C 1
ATOM 769 O O . TYR A 1 103 ? -13.834 6.202 15.334 1.00 56.00 103 TYR A O 1
ATOM 777 N N . ARG A 1 104 ? -12.584 5.754 17.155 1.00 56.56 104 ARG A N 1
ATOM 778 C CA . ARG A 1 104 ? -11.938 4.512 16.653 1.00 56.56 104 ARG A CA 1
ATOM 779 C C . ARG A 1 104 ? -12.933 3.491 16.106 1.00 56.56 104 ARG A C 1
ATOM 781 O O . ARG A 1 104 ? -12.615 2.766 15.172 1.00 56.56 104 ARG A O 1
ATOM 788 N N . SER A 1 105 ? -14.125 3.440 16.700 1.00 58.59 105 SER A N 1
ATOM 789 C CA . SER A 1 105 ? -15.177 2.481 16.351 1.00 58.59 105 SER A CA 1
ATOM 790 C C . SER A 1 105 ? -15.671 2.653 14.909 1.00 58.59 105 SER A C 1
ATOM 792 O O . SER A 1 105 ? -15.921 1.665 14.226 1.00 58.59 105 SER A O 1
ATOM 794 N N . VAL A 1 106 ? -15.713 3.892 14.397 1.00 62.31 106 VAL A N 1
ATOM 795 C CA . VAL A 1 106 ? -16.123 4.177 13.010 1.00 62.31 106 VAL A CA 1
ATOM 796 C C . VAL A 1 106 ? -15.070 3.671 12.022 1.00 62.31 106 VAL A C 1
ATOM 798 O O . VAL A 1 106 ? -15.413 3.044 11.024 1.00 62.31 106 VAL A O 1
ATOM 801 N N . TYR A 1 107 ? -13.785 3.863 12.343 1.00 62.81 107 TYR A N 1
ATOM 802 C CA . TYR A 1 107 ? -12.672 3.330 11.553 1.00 62.81 107 TYR A CA 1
ATOM 803 C C . TYR A 1 107 ? -12.667 1.811 11.521 1.00 62.81 107 TYR A C 1
ATOM 805 O O . TYR A 1 107 ? -12.576 1.228 10.447 1.00 62.81 107 TYR A O 1
ATOM 813 N N . VAL A 1 108 ? -12.795 1.173 12.683 1.00 65.56 108 VAL A N 1
ATOM 814 C CA . VAL A 1 108 ? -12.772 -0.289 12.787 1.00 65.56 108 VAL A CA 1
ATOM 815 C C . VAL A 1 108 ? -14.003 -0.904 12.116 1.00 65.56 108 VAL A C 1
ATOM 817 O O . VAL A 1 108 ? -13.857 -1.872 11.381 1.00 65.56 108 VAL A O 1
ATOM 820 N N . GLY A 1 109 ? -15.193 -0.320 12.280 1.00 63.62 109 GLY A N 1
ATOM 821 C CA . GLY A 1 109 ? -16.418 -0.798 11.632 1.00 63.62 109 GLY A CA 1
ATOM 822 C C . GLY A 1 109 ? -16.381 -0.676 10.106 1.00 63.62 109 GLY A C 1
ATOM 823 O O . GLY A 1 109 ? -16.682 -1.643 9.407 1.00 63.62 109 GLY A O 1
ATOM 824 N N . ALA A 1 110 ? -15.946 0.474 9.580 1.00 66.38 110 ALA A N 1
ATOM 825 C CA . ALA A 1 110 ? -15.816 0.681 8.138 1.00 66.38 110 ALA A CA 1
ATOM 826 C C . ALA A 1 110 ? -14.708 -0.194 7.522 1.00 66.38 110 ALA A C 1
ATOM 828 O O . ALA A 1 110 ? -14.890 -0.724 6.426 1.00 66.38 110 ALA A O 1
ATOM 829 N N . LEU A 1 111 ? -13.591 -0.391 8.236 1.00 68.25 111 LEU A N 1
ATOM 830 C CA . LEU A 1 111 ? -12.510 -1.295 7.832 1.00 68.25 111 LEU A CA 1
ATOM 831 C C . LEU A 1 111 ? -12.943 -2.757 7.830 1.00 68.25 111 LEU A C 1
ATOM 833 O O . LEU A 1 111 ? -12.634 -3.464 6.883 1.00 68.25 111 LEU A O 1
ATOM 837 N N . ILE A 1 112 ? -13.645 -3.228 8.863 1.00 68.56 112 ILE A N 1
ATOM 838 C CA . ILE A 1 112 ? -14.118 -4.619 8.915 1.00 68.56 112 ILE A CA 1
ATOM 839 C C . ILE A 1 112 ? -15.163 -4.849 7.820 1.00 68.56 112 ILE A C 1
ATOM 841 O O . ILE A 1 112 ? -15.079 -5.846 7.106 1.00 68.56 112 ILE A O 1
ATOM 845 N N . GLY A 1 113 ? -16.099 -3.912 7.633 1.00 66.25 113 GLY A N 1
ATOM 846 C CA . GLY A 1 113 ? -17.102 -3.993 6.572 1.00 66.25 113 GLY A CA 1
ATOM 847 C C . GLY A 1 113 ? -16.479 -4.062 5.175 1.00 66.25 113 GLY A C 1
ATOM 848 O O . GLY A 1 113 ? -16.856 -4.918 4.376 1.00 66.25 113 GLY A O 1
ATOM 849 N N . SER A 1 114 ? -15.482 -3.218 4.892 1.00 67.81 114 SER A N 1
ATOM 850 C CA . SER A 1 114 ? -14.782 -3.236 3.602 1.00 67.81 114 SER A CA 1
ATOM 851 C C . SER A 1 114 ? -13.837 -4.432 3.448 1.00 67.81 114 SER A C 1
ATOM 853 O O . SER A 1 114 ? -13.763 -5.002 2.360 1.00 67.81 114 SER A O 1
ATOM 855 N N . ALA A 1 115 ? -13.160 -4.866 4.516 1.00 68.44 115 ALA A N 1
ATOM 856 C CA . ALA A 1 115 ? -12.240 -6.002 4.498 1.00 68.44 115 ALA A CA 1
ATOM 857 C C . ALA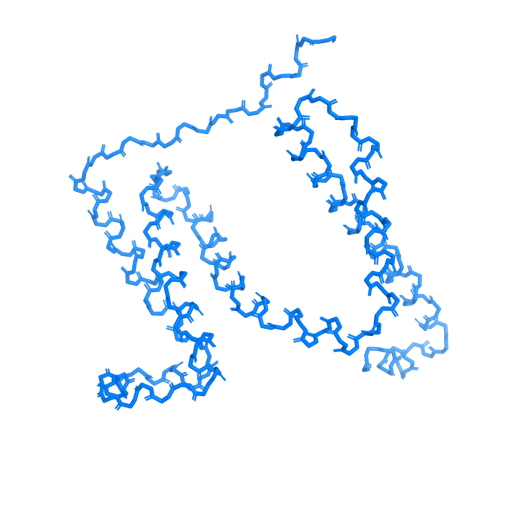 A 1 115 ? -12.969 -7.327 4.268 1.00 68.44 115 ALA A C 1
ATOM 859 O O . ALA A 1 115 ? -12.537 -8.111 3.426 1.00 68.44 115 ALA A O 1
ATOM 860 N N . VAL A 1 116 ? -14.094 -7.563 4.954 1.00 67.19 116 VAL A N 1
ATOM 861 C CA . VAL A 1 116 ? -14.915 -8.764 4.741 1.00 67.19 116 VAL A CA 1
ATOM 862 C C . VAL A 1 116 ? -15.341 -8.834 3.277 1.00 67.19 116 VAL A C 1
ATOM 864 O O . VAL A 1 116 ? -15.124 -9.847 2.621 1.00 67.19 116 VAL A O 1
ATOM 867 N N . VAL A 1 117 ? -15.849 -7.736 2.719 1.00 66.06 117 VAL A N 1
ATOM 868 C CA . VAL A 1 117 ? -16.324 -7.714 1.329 1.00 66.06 117 VAL A CA 1
ATOM 869 C C . VAL A 1 117 ? -15.183 -7.875 0.328 1.00 66.06 117 VAL A C 1
ATOM 871 O O . VAL A 1 117 ? -15.338 -8.620 -0.631 1.00 66.06 117 VAL A O 1
ATOM 874 N N . SER A 1 118 ? -14.026 -7.255 0.569 1.00 66.06 118 SER A N 1
ATOM 875 C CA . SER A 1 118 ? -12.849 -7.394 -0.305 1.00 66.06 118 SER A CA 1
ATOM 876 C C . SER A 1 118 ? -12.308 -8.826 -0.319 1.00 66.06 118 SER A C 1
ATOM 878 O O . SER A 1 118 ? -11.887 -9.320 -1.362 1.00 66.06 118 SER A O 1
ATOM 880 N N . VAL A 1 119 ? -12.361 -9.522 0.823 1.00 66.19 119 VAL A N 1
ATOM 881 C CA . VAL A 1 119 ? -12.020 -10.949 0.915 1.00 66.19 119 VAL A CA 1
ATOM 882 C C . VAL A 1 119 ? -13.038 -11.787 0.137 1.00 66.19 119 VAL A C 1
ATOM 884 O O . VAL A 1 119 ? -12.638 -12.607 -0.686 1.00 66.19 119 VAL A O 1
ATOM 887 N N . PHE A 1 120 ? -14.340 -11.549 0.321 1.00 63.75 120 PHE A N 1
ATOM 888 C CA . PHE A 1 120 ? -15.388 -12.249 -0.433 1.00 63.75 120 PHE A CA 1
ATOM 889 C C . PHE A 1 120 ? -15.296 -12.013 -1.952 1.00 63.75 120 PHE A C 1
ATOM 891 O O . PHE A 1 120 ? -15.486 -12.959 -2.716 1.00 63.75 120 PHE A O 1
ATOM 898 N N . ASP A 1 121 ? -14.956 -10.802 -2.399 1.00 62.41 121 ASP A N 1
ATOM 899 C CA . ASP A 1 121 ? -14.758 -10.482 -3.820 1.00 62.41 121 ASP A CA 1
ATOM 900 C C . ASP A 1 121 ? -13.527 -11.205 -4.399 1.00 62.41 121 ASP A C 1
ATOM 902 O O . ASP A 1 121 ? -13.605 -11.838 -5.456 1.00 62.41 121 ASP A O 1
ATOM 906 N N . GLY A 1 122 ? -12.423 -11.240 -3.643 1.00 58.56 122 GLY A N 1
ATOM 907 C CA . GLY A 1 122 ? -11.226 -12.010 -3.993 1.00 58.56 122 GLY A CA 1
ATOM 908 C C . GLY A 1 122 ? -11.476 -13.522 -4.090 1.00 58.56 122 GLY A C 1
ATOM 909 O O . GLY A 1 122 ? -10.987 -14.172 -5.015 1.00 58.56 122 GLY A O 1
ATOM 910 N N . LEU A 1 123 ? -12.290 -14.089 -3.191 1.00 58.84 123 LEU A N 1
ATOM 911 C CA . LEU A 1 123 ? -12.715 -15.498 -3.249 1.00 58.84 123 LEU A CA 1
ATOM 912 C C . LEU A 1 123 ? -13.637 -15.787 -4.445 1.00 58.84 123 LEU A C 1
ATOM 914 O O . LEU A 1 123 ? -13.561 -16.868 -5.032 1.00 58.84 123 LEU A O 1
ATOM 918 N N . LYS A 1 124 ? -14.478 -14.826 -4.841 1.00 56.12 124 LYS A N 1
ATOM 919 C CA . LYS A 1 124 ? -15.380 -14.953 -5.993 1.00 56.12 124 LYS A CA 1
ATOM 920 C C . LYS A 1 124 ? -14.617 -14.939 -7.324 1.00 56.12 124 LYS A C 1
ATOM 922 O O . LYS A 1 124 ? -14.930 -15.732 -8.212 1.00 56.12 124 LYS A O 1
ATOM 927 N N . GLN A 1 125 ? -13.563 -14.126 -7.440 1.00 54.53 125 GLN A N 1
ATOM 928 C CA . GLN A 1 125 ? -12.625 -14.182 -8.575 1.00 54.53 125 GLN A CA 1
ATOM 929 C C . GLN A 1 125 ? -11.850 -15.514 -8.636 1.00 54.53 125 GLN A C 1
ATOM 931 O O . GLN A 1 125 ? -11.442 -15.944 -9.715 1.00 54.53 125 GLN A O 1
ATOM 936 N N . GLY A 1 126 ? -11.722 -16.213 -7.503 1.00 52.97 126 GLY A N 1
ATOM 937 C CA . GLY A 1 126 ? -11.144 -17.555 -7.382 1.00 52.97 126 GLY A CA 1
ATOM 938 C C . GLY A 1 126 ? -12.016 -18.724 -7.876 1.00 52.97 126 GLY A C 1
ATOM 939 O O . GLY A 1 126 ? -11.622 -19.870 -7.682 1.00 52.97 126 GLY A O 1
ATOM 940 N N . ASN A 1 127 ? -13.163 -18.475 -8.527 1.00 46.41 127 ASN A N 1
ATOM 941 C CA . ASN A 1 127 ? -14.011 -19.508 -9.152 1.00 46.41 127 ASN A CA 1
ATOM 942 C C . ASN A 1 127 ? -14.624 -20.547 -8.181 1.00 46.41 127 ASN A C 1
ATOM 944 O O . ASN A 1 127 ? -14.878 -21.687 -8.563 1.00 46.41 127 ASN A O 1
ATOM 948 N N . ILE A 1 128 ? -14.908 -20.171 -6.929 1.00 47.62 128 ILE A N 1
ATOM 949 C CA . ILE A 1 128 ? -15.692 -21.014 -6.010 1.00 47.62 128 ILE A CA 1
ATOM 950 C C . ILE A 1 128 ? -17.174 -20.637 -6.178 1.00 47.62 128 ILE A C 1
ATOM 952 O O . ILE A 1 128 ? -17.560 -19.519 -5.821 1.00 47.62 128 ILE A O 1
ATOM 956 N N . PRO A 1 129 ? -18.023 -21.518 -6.740 1.00 47.22 129 PRO A N 1
ATOM 957 C CA . PRO A 1 129 ? -19.398 -21.184 -7.083 1.00 47.22 129 PRO A CA 1
ATOM 958 C C . PRO A 1 129 ? -20.265 -21.170 -5.822 1.00 47.22 129 PRO A C 1
ATOM 960 O O . PRO A 1 129 ? -20.927 -22.146 -5.479 1.00 47.22 129 PRO A O 1
ATOM 963 N N . VAL A 1 130 ? -20.311 -20.036 -5.129 1.00 48.03 130 VAL A N 1
ATOM 964 C CA . VAL A 1 130 ? -21.337 -19.766 -4.113 1.00 48.03 130 VAL A CA 1
ATOM 965 C C . VAL A 1 130 ? -22.624 -19.298 -4.802 1.00 48.03 130 VAL A C 1
ATOM 967 O O . VAL A 1 130 ? -23.070 -18.162 -4.672 1.00 48.03 130 VAL A O 1
ATOM 970 N N . SER A 1 131 ? -23.221 -20.212 -5.570 1.00 48.03 131 SER A N 1
ATOM 971 C CA . SER A 1 131 ? -24.448 -20.008 -6.355 1.00 48.03 131 SER A CA 1
ATOM 972 C C . SER A 1 131 ? -25.704 -19.739 -5.506 1.00 48.03 131 SER A C 1
ATOM 974 O O . SER A 1 131 ? -26.762 -19.455 -6.057 1.00 48.03 131 SER A O 1
ATOM 976 N N . SER A 1 132 ? -25.616 -19.829 -4.176 1.00 47.00 132 SER A N 1
ATOM 977 C CA . SER A 1 132 ? -26.772 -19.690 -3.275 1.00 47.00 132 SER A CA 1
ATOM 978 C C . SER A 1 132 ? -26.971 -18.275 -2.717 1.00 47.00 132 SER A C 1
ATOM 980 O O . SER A 1 132 ? -27.972 -18.022 -2.055 1.00 47.00 132 SER A O 1
ATOM 982 N N . ILE A 1 133 ? -26.044 -17.344 -2.976 1.00 48.72 133 ILE A N 1
ATOM 983 C CA . ILE A 1 133 ? -26.118 -15.942 -2.504 1.00 48.72 133 ILE A CA 1
ATOM 984 C C . ILE A 1 133 ? -26.353 -14.946 -3.650 1.00 48.72 133 ILE A C 1
ATOM 986 O O . ILE A 1 133 ? -26.639 -13.773 -3.418 1.00 48.72 133 ILE A O 1
ATOM 990 N N . THR A 1 134 ? -26.249 -15.410 -4.896 1.00 46.50 134 THR A N 1
ATOM 991 C CA . THR A 1 134 ? -26.370 -14.603 -6.117 1.00 46.50 134 THR A CA 1
ATOM 992 C C . THR A 1 134 ? -27.761 -14.002 -6.314 1.00 46.50 134 THR A C 1
ATOM 994 O O . THR A 1 134 ? -27.854 -12.894 -6.827 1.00 46.50 134 THR A O 1
ATOM 997 N N . SER A 1 135 ? -28.826 -14.637 -5.815 1.00 48.25 135 SER A N 1
ATOM 998 C CA . SER A 1 135 ? -30.206 -14.148 -5.981 1.00 48.25 135 SER A CA 1
ATOM 999 C C . SER A 1 135 ? -30.564 -12.928 -5.119 1.00 48.25 135 SER A C 1
ATOM 1001 O O . SER A 1 135 ? -31.504 -12.214 -5.441 1.00 48.25 135 SER A O 1
ATOM 1003 N N . TYR A 1 136 ? -29.816 -12.641 -4.045 1.00 48.47 136 TYR A N 1
ATOM 1004 C CA . TYR A 1 136 ? -30.027 -11.430 -3.230 1.00 48.47 136 TYR A CA 1
ATOM 1005 C C . TYR A 1 136 ? -29.198 -10.226 -3.708 1.00 48.47 136 TYR A C 1
ATOM 1007 O O . TYR A 1 136 ? -29.445 -9.099 -3.282 1.00 48.47 136 TYR A O 1
ATOM 1015 N N . PHE A 1 137 ? -28.228 -10.446 -4.601 1.00 49.16 137 PHE A N 1
ATOM 1016 C CA . PHE A 1 137 ? -27.309 -9.417 -5.101 1.00 49.16 137 PHE A CA 1
ATOM 1017 C C . PHE A 1 137 ? -27.700 -8.834 -6.471 1.00 49.16 137 PHE A C 1
ATOM 1019 O O . PHE A 1 137 ? -27.085 -7.863 -6.907 1.00 49.16 137 PHE A O 1
ATOM 1026 N N . GLU A 1 138 ? -28.744 -9.356 -7.125 1.00 45.66 138 GLU A N 1
ATOM 1027 C CA . GLU A 1 138 ? -29.257 -8.848 -8.413 1.00 45.66 138 GLU A CA 1
ATOM 1028 C C . GLU A 1 138 ? -29.906 -7.452 -8.327 1.00 45.66 138 GLU A C 1
ATOM 1030 O O . GLU A 1 138 ? -30.147 -6.823 -9.353 1.00 45.66 138 GLU A O 1
ATOM 1035 N N . PHE A 1 139 ? -30.140 -6.915 -7.124 1.00 49.53 139 PHE A N 1
ATOM 1036 C CA . PHE A 1 139 ? -30.724 -5.579 -6.940 1.00 49.53 139 PHE A CA 1
ATOM 1037 C C . PHE A 1 139 ? -29.688 -4.440 -6.860 1.00 49.53 139 PHE A C 1
ATOM 1039 O O . PHE A 1 139 ? -30.059 -3.278 -6.696 1.00 49.53 139 PHE A O 1
ATOM 1046 N N . ILE A 1 140 ? -28.386 -4.729 -6.971 1.00 47.81 140 ILE A N 1
ATOM 1047 C CA . ILE A 1 140 ? -27.342 -3.693 -6.993 1.00 47.81 140 ILE A CA 1
ATOM 1048 C C . ILE A 1 140 ? -26.784 -3.582 -8.420 1.00 47.81 140 ILE A C 1
ATOM 1050 O O . ILE A 1 140 ? -25.860 -4.318 -8.774 1.00 47.81 140 ILE A O 1
ATOM 1054 N N . PRO A 1 141 ? -27.277 -2.631 -9.238 1.00 43.97 141 PRO A N 1
ATOM 1055 C CA . PRO A 1 141 ? -26.815 -2.400 -10.614 1.00 43.97 141 PRO A CA 1
ATOM 1056 C C . PRO A 1 141 ? -25.373 -1.844 -10.722 1.00 43.97 141 PRO A C 1
ATOM 1058 O O . PRO A 1 141 ? -25.008 -1.270 -11.739 1.00 43.97 141 PRO A O 1
ATOM 1061 N N . LEU A 1 142 ? -24.539 -2.008 -9.685 1.00 47.03 142 LEU A N 1
ATOM 1062 C CA . LEU A 1 142 ? -23.127 -1.593 -9.622 1.00 47.03 142 LEU A CA 1
ATOM 1063 C C . LEU A 1 142 ? -22.152 -2.747 -9.296 1.00 47.03 142 LEU A C 1
ATOM 1065 O O . LEU A 1 142 ? -20.947 -2.518 -9.192 1.00 47.03 142 LEU A O 1
ATOM 1069 N N . TYR A 1 143 ? -22.631 -3.989 -9.137 1.00 49.34 143 TYR A N 1
ATOM 1070 C CA . TYR A 1 143 ? -21.754 -5.129 -8.818 1.00 49.34 143 TYR A CA 1
ATOM 1071 C C . TYR A 1 143 ? -20.920 -5.600 -10.027 1.00 49.34 143 TYR A C 1
ATOM 1073 O O . TYR A 1 143 ? -19.850 -6.178 -9.864 1.00 49.34 143 TYR A O 1
ATOM 1081 N N . ASN A 1 144 ? -21.379 -5.316 -11.248 1.00 51.09 144 ASN A N 1
ATOM 1082 C CA . ASN A 1 144 ? -20.748 -5.783 -12.486 1.00 51.09 144 ASN A CA 1
ATOM 1083 C C . ASN A 1 144 ? -19.492 -4.982 -12.902 1.00 51.09 144 ASN A C 1
ATOM 1085 O O . ASN A 1 144 ? -18.779 -5.398 -13.804 1.00 51.09 144 ASN A O 1
ATOM 1089 N N . GLU A 1 145 ? -19.211 -3.858 -12.232 1.00 53.66 145 GLU A N 1
ATOM 1090 C CA . GLU A 1 145 ? -18.103 -2.929 -12.539 1.00 53.66 145 GLU A CA 1
ATOM 1091 C C . GLU A 1 145 ? -16.959 -2.997 -11.505 1.00 53.66 145 GLU A C 1
ATOM 1093 O O . GLU A 1 145 ? -16.051 -2.170 -11.496 1.00 53.66 145 GLU A O 1
ATOM 1098 N N . GLY A 1 146 ? -17.009 -3.957 -10.573 1.00 56.22 146 GLY A N 1
ATOM 1099 C CA . GLY A 1 146 ? -16.003 -4.108 -9.518 1.00 56.22 146 GLY A CA 1
ATOM 1100 C C . GLY A 1 146 ? -16.182 -3.174 -8.317 1.00 56.22 146 GLY A C 1
ATOM 1101 O O . GLY A 1 146 ? -15.426 -3.286 -7.373 1.00 56.22 146 GLY A O 1
ATOM 1102 N N . ILE A 1 147 ? -17.203 -2.309 -8.269 1.00 55.91 147 ILE A N 1
ATOM 1103 C CA . ILE A 1 147 ? -17.420 -1.318 -7.184 1.00 55.91 147 ILE A CA 1
ATOM 1104 C C . ILE A 1 147 ? -18.274 -1.895 -6.028 1.00 55.91 147 ILE A C 1
ATOM 1106 O O . ILE A 1 147 ? -18.803 -1.178 -5.175 1.00 55.91 147 ILE A O 1
ATOM 1110 N N . GLY A 1 148 ? -18.414 -3.222 -5.963 1.00 60.31 148 GLY A N 1
ATOM 1111 C CA . GLY A 1 148 ? -19.270 -3.919 -4.996 1.00 60.31 148 GLY A CA 1
ATOM 1112 C C . GLY A 1 148 ? -18.913 -3.666 -3.526 1.00 60.31 148 GLY A C 1
ATOM 1113 O O . GLY A 1 148 ? -19.787 -3.773 -2.668 1.00 60.31 148 GLY A O 1
ATOM 1114 N N . TRP A 1 149 ? -17.672 -3.264 -3.219 1.00 61.50 149 TRP A N 1
ATOM 1115 C CA . TRP A 1 149 ? -17.238 -2.928 -1.855 1.00 61.50 149 TRP A CA 1
ATOM 1116 C C . TRP A 1 149 ? -17.785 -1.591 -1.341 1.00 61.50 149 TRP A C 1
ATOM 1118 O O . TRP A 1 149 ? -17.831 -1.377 -0.129 1.00 61.50 149 TRP A O 1
ATOM 1128 N N . LEU A 1 150 ? -18.179 -0.672 -2.230 1.00 64.44 150 LEU A N 1
ATOM 1129 C CA . LEU A 1 150 ? -18.525 0.699 -1.850 1.00 64.44 150 LEU A CA 1
ATOM 1130 C C . LEU A 1 150 ? -19.825 0.752 -1.042 1.00 64.44 150 LEU A C 1
ATOM 1132 O O . LEU A 1 150 ? -19.896 1.457 -0.039 1.00 64.44 150 LEU A O 1
ATOM 1136 N N . VAL A 1 151 ? -20.827 -0.029 -1.448 1.00 64.12 151 VAL A N 1
ATOM 1137 C CA . VAL A 1 151 ? -22.131 -0.127 -0.773 1.00 64.12 151 VAL A CA 1
ATOM 1138 C C . VAL A 1 151 ? -21.984 -0.622 0.676 1.00 64.12 151 VAL A C 1
ATOM 1140 O O . VAL A 1 151 ? -22.409 0.089 1.586 1.00 64.12 151 VAL A O 1
ATOM 1143 N N . PRO A 1 152 ? -21.346 -1.774 0.954 1.00 62.78 152 PRO A N 1
ATOM 1144 C CA . PRO A 1 152 ? -21.145 -2.240 2.321 1.00 62.78 152 PRO A CA 1
ATOM 1145 C C . PRO A 1 152 ? -20.136 -1.400 3.115 1.00 62.78 152 PRO A C 1
ATOM 1147 O O . PRO A 1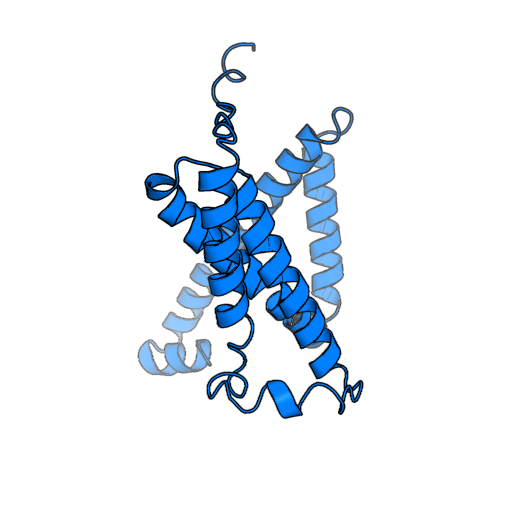 152 ? -20.280 -1.310 4.332 1.00 62.78 152 PRO A O 1
ATOM 1150 N N . ALA A 1 153 ? -19.174 -0.723 2.474 1.00 63.31 153 ALA A N 1
ATOM 1151 C CA . ALA A 1 153 ? -18.343 0.271 3.159 1.00 63.31 153 ALA A CA 1
ATOM 1152 C C . ALA A 1 153 ? -19.181 1.466 3.653 1.00 63.31 153 ALA A C 1
ATOM 1154 O O . ALA A 1 153 ? -19.014 1.904 4.791 1.00 63.31 153 ALA A O 1
ATOM 1155 N N . LEU A 1 154 ? -20.126 1.950 2.839 1.00 65.56 154 LEU A N 1
ATOM 1156 C CA . LEU A 1 154 ? -21.076 2.999 3.223 1.00 65.56 154 LEU A CA 1
ATOM 1157 C C . LEU A 1 154 ? -22.017 2.533 4.339 1.00 65.56 154 LEU A C 1
ATOM 1159 O O . LEU A 1 154 ? -22.176 3.233 5.336 1.00 65.56 154 LEU A O 1
ATOM 1163 N N . VAL A 1 155 ? -22.592 1.335 4.217 1.00 66.44 155 VAL A N 1
ATOM 1164 C CA . VAL A 1 155 ? -23.474 0.758 5.246 1.00 66.44 155 VAL A CA 1
ATOM 1165 C C . VAL A 1 155 ? -22.712 0.532 6.557 1.00 66.44 155 VAL A C 1
ATOM 1167 O O . VAL A 1 155 ? -23.195 0.917 7.620 1.00 66.44 155 VAL A O 1
ATOM 1170 N N . GLY A 1 156 ? -21.492 -0.007 6.497 1.00 64.56 156 GLY A N 1
ATOM 1171 C CA . GLY A 1 156 ? -20.617 -0.192 7.657 1.00 64.56 156 GLY A CA 1
ATOM 1172 C C . GLY A 1 156 ? -20.206 1.128 8.315 1.00 64.56 156 GLY A C 1
ATOM 1173 O O . GLY A 1 156 ? -20.180 1.213 9.542 1.00 64.56 156 GLY A O 1
ATOM 1174 N N . ALA A 1 157 ? -19.962 2.181 7.529 1.00 61.84 157 ALA A N 1
ATOM 1175 C CA . ALA A 1 157 ? -19.696 3.522 8.048 1.00 61.84 157 ALA A CA 1
ATOM 1176 C C . ALA A 1 157 ? -20.930 4.134 8.737 1.00 61.84 157 ALA A C 1
ATOM 1178 O O . ALA A 1 157 ? -20.798 4.718 9.814 1.00 61.84 157 ALA A O 1
ATOM 1179 N N . ILE A 1 158 ? -22.129 3.957 8.172 1.00 66.44 158 ILE A N 1
ATOM 1180 C CA . ILE A 1 158 ? -23.392 4.441 8.757 1.00 66.44 158 ILE A CA 1
ATOM 1181 C C . ILE A 1 158 ? -23.705 3.702 10.066 1.00 66.44 158 ILE A C 1
ATOM 1183 O O . ILE A 1 158 ? -24.022 4.340 11.071 1.00 66.44 158 ILE A O 1
ATOM 1187 N N . ILE A 1 159 ? -23.559 2.374 10.090 1.00 64.50 159 ILE A N 1
ATOM 1188 C CA . ILE A 1 159 ? -23.761 1.555 11.295 1.00 64.50 159 ILE A CA 1
ATOM 1189 C C . ILE A 1 159 ? -22.704 1.892 12.355 1.00 64.50 159 ILE A C 1
ATOM 1191 O O . ILE A 1 159 ? -23.043 2.095 13.521 1.00 64.50 159 ILE A O 1
ATOM 1195 N N . GLY A 1 160 ? -21.435 2.026 11.960 1.00 60.81 160 GLY A N 1
ATOM 1196 C CA . GLY A 1 160 ? -20.348 2.432 12.852 1.00 60.81 160 GLY A CA 1
ATOM 1197 C C . GLY A 1 160 ? -20.575 3.817 13.463 1.00 60.81 160 GLY A C 1
ATOM 1198 O O . GLY A 1 160 ? -20.328 4.012 14.654 1.00 60.81 160 GLY A O 1
ATOM 1199 N N . PHE A 1 161 ? -21.112 4.763 12.687 1.00 62.66 161 PHE A N 1
ATOM 1200 C CA . PHE A 1 161 ? -21.501 6.082 13.183 1.00 62.66 161 PHE A CA 1
ATOM 1201 C C . PHE A 1 161 ? -22.689 6.012 14.153 1.00 62.66 161 PHE A C 1
ATOM 1203 O O . PHE A 1 161 ? -22.638 6.631 15.217 1.00 62.66 161 PHE A O 1
ATOM 1210 N N . ALA A 1 162 ? -23.721 5.220 13.844 1.00 62.94 162 ALA A N 1
ATOM 1211 C CA . ALA A 1 162 ? -24.878 5.026 14.719 1.00 62.94 162 ALA A CA 1
ATOM 1212 C C . ALA A 1 162 ? -24.478 4.408 16.072 1.00 62.94 162 ALA A C 1
ATOM 1214 O O . ALA A 1 162 ? -24.883 4.907 17.123 1.00 62.94 162 ALA A O 1
ATOM 1215 N N . ILE A 1 163 ? -23.614 3.386 16.060 1.00 60.09 163 ILE A N 1
ATOM 1216 C CA . ILE A 1 163 ? -23.086 2.745 17.273 1.00 60.09 163 ILE A CA 1
ATOM 1217 C C . ILE A 1 163 ? -22.187 3.710 18.058 1.00 60.09 163 ILE A C 1
ATOM 1219 O O . ILE A 1 163 ? -22.296 3.780 19.278 1.00 60.09 163 ILE A O 1
ATOM 1223 N N . ALA A 1 164 ? -21.340 4.507 17.397 1.00 58.28 164 ALA A N 1
ATOM 1224 C CA . ALA A 1 164 ? -20.510 5.508 18.077 1.00 58.28 164 ALA A CA 1
ATOM 1225 C C . ALA A 1 164 ? -21.357 6.583 18.785 1.00 58.28 164 ALA A C 1
ATOM 1227 O O . ALA A 1 164 ? -21.053 6.962 19.919 1.00 58.28 164 ALA A O 1
ATOM 1228 N N . LYS A 1 165 ? -22.453 7.017 18.149 1.00 59.91 165 LYS A N 1
ATOM 1229 C CA . LYS A 1 165 ? -23.446 7.934 18.730 1.00 59.91 165 LYS A CA 1
ATOM 1230 C C . LYS A 1 165 ? -24.173 7.331 19.937 1.00 59.91 165 LYS A C 1
ATOM 1232 O O . LYS A 1 165 ? -24.459 8.065 20.877 1.00 59.91 165 LYS A O 1
ATOM 1237 N N . LEU A 1 166 ? -24.460 6.026 19.911 1.00 56.44 166 LEU A N 1
ATOM 1238 C CA . LEU A 1 166 ? -25.155 5.298 20.984 1.00 56.44 166 LEU A CA 1
ATOM 1239 C C . LEU A 1 166 ? -24.233 4.914 22.154 1.00 56.44 166 LEU A C 1
ATOM 1241 O O . LEU A 1 166 ? -24.666 4.948 23.301 1.00 56.44 166 LEU A O 1
ATOM 1245 N N . SER A 1 167 ? -22.968 4.574 21.894 1.00 48.50 167 SER A N 1
ATOM 1246 C CA . SER A 1 167 ? -22.017 4.141 22.929 1.00 48.50 167 SER A CA 1
ATOM 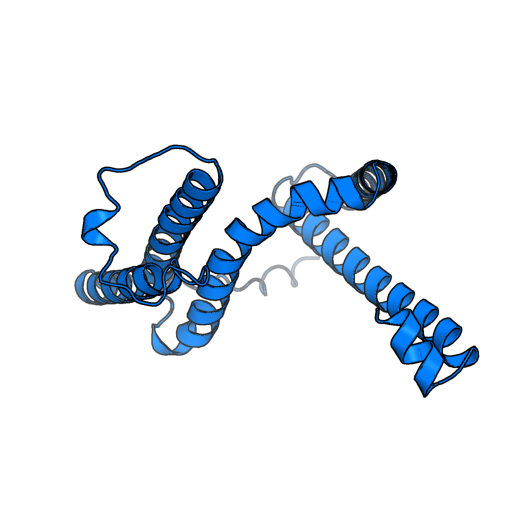1247 C C . SER A 1 167 ? -21.271 5.280 23.630 1.00 48.50 167 SER A C 1
ATOM 1249 O O . SER A 1 167 ? -20.561 5.003 24.593 1.00 48.50 167 SER A O 1
ATOM 1251 N N . GLY A 1 168 ? -21.366 6.535 23.171 1.00 49.53 168 GLY A N 1
ATOM 1252 C CA . GLY A 1 168 ? -20.653 7.664 23.796 1.00 49.53 168 GLY A CA 1
ATOM 1253 C C . GLY A 1 168 ? -19.136 7.441 23.919 1.00 49.53 168 GLY A C 1
ATOM 1254 O O . GLY A 1 168 ? -18.491 7.978 24.820 1.00 49.53 168 GLY A O 1
ATOM 1255 N N . ALA A 1 169 ? -18.566 6.586 23.063 1.00 43.97 169 ALA A N 1
ATOM 1256 C CA . ALA A 1 169 ? -17.196 6.111 23.197 1.00 43.97 169 ALA A CA 1
ATOM 1257 C C . ALA A 1 169 ? -16.234 7.273 22.961 1.00 43.97 169 ALA A C 1
ATOM 1259 O O . ALA A 1 169 ? -16.330 7.931 21.945 1.00 43.97 169 ALA A O 1
ATOM 1260 N N . LYS A 1 170 ? -15.324 7.541 23.896 1.00 44.38 170 LYS A N 1
ATOM 1261 C CA . LYS A 1 170 ? -14.422 8.703 23.904 1.00 44.38 170 LYS A CA 1
ATOM 1262 C C . LYS A 1 170 ? -13.457 8.697 22.703 1.00 44.38 170 LYS A C 1
ATOM 1264 O O . LYS A 1 170 ? -12.972 7.641 22.299 1.00 44.38 170 LYS A O 1
ATOM 1269 N N . ALA A 1 171 ? -13.179 9.883 22.155 1.00 43.38 171 ALA A N 1
ATOM 1270 C CA . ALA A 1 171 ? -12.233 10.098 21.058 1.00 43.38 171 ALA A CA 1
ATOM 1271 C C . ALA A 1 171 ? -10.868 9.464 21.367 1.00 43.38 171 ALA A C 1
ATOM 1273 O O . ALA A 1 171 ? -10.384 9.563 22.498 1.00 43.38 171 ALA A O 1
ATOM 1274 N N . VAL A 1 172 ? -10.246 8.828 20.368 1.00 46.62 172 VAL A N 1
ATOM 1275 C CA . VAL A 1 172 ? -8.846 8.402 20.485 1.00 46.62 172 VAL A CA 1
ATOM 1276 C C . VAL A 1 172 ? -8.019 9.674 20.615 1.00 46.62 172 VAL A C 1
ATOM 1278 O O . VAL A 1 172 ? -8.050 10.487 19.689 1.00 46.62 172 VAL A O 1
ATOM 1281 N N . PRO A 1 173 ? -7.305 9.884 21.733 1.00 40.22 173 PRO A N 1
ATOM 1282 C CA . PRO A 1 173 ? -6.370 10.985 21.799 1.00 40.22 173 PRO A CA 1
ATOM 1283 C C . PRO A 1 173 ? -5.314 10.717 20.733 1.00 40.22 173 PRO A C 1
ATOM 1285 O O . PRO A 1 173 ? -4.701 9.646 20.722 1.00 40.22 173 PRO A O 1
ATOM 1288 N N . LEU A 1 174 ? -5.142 11.675 19.822 1.00 43.22 174 LEU A N 1
ATOM 1289 C CA . LEU A 1 174 ? -3.962 11.742 18.977 1.00 43.22 174 LEU A CA 1
ATOM 1290 C C . LEU A 1 174 ? -2.779 11.740 19.942 1.00 43.22 174 LEU A C 1
ATOM 1292 O O . LEU A 1 174 ? -2.567 12.707 20.670 1.00 43.22 174 LEU A O 1
ATOM 1296 N N . THR A 1 175 ? -2.091 10.606 20.040 1.00 41.38 175 THR A N 1
ATOM 1297 C CA . THR A 1 175 ? -0.820 10.549 20.746 1.00 41.38 175 THR A CA 1
ATOM 1298 C C . THR A 1 175 ? 0.117 11.373 19.892 1.00 41.38 175 THR A C 1
ATOM 1300 O O . THR A 1 175 ? 0.486 11.002 18.781 1.00 41.38 175 THR A O 1
ATOM 1303 N N . ASP A 1 176 ? 0.344 12.579 20.383 1.00 36.09 176 ASP A N 1
ATOM 1304 C CA . ASP A 1 176 ? 1.234 13.556 19.820 1.00 36.09 176 ASP A CA 1
ATOM 1305 C C . ASP A 1 176 ? 2.639 12.942 19.740 1.00 36.09 176 ASP A C 1
ATOM 1307 O O . ASP A 1 176 ? 3.309 12.750 20.751 1.00 36.09 176 ASP A O 1
ATOM 1311 N N . HIS A 1 177 ? 3.081 12.601 18.529 1.00 42.34 177 HIS A N 1
ATOM 1312 C CA . HIS A 1 177 ? 4.455 12.172 18.271 1.00 42.34 177 HIS A CA 1
ATOM 1313 C C . HIS A 1 177 ? 5.478 13.326 18.418 1.00 42.34 177 HIS A C 1
ATOM 1315 O O . HIS A 1 177 ? 6.644 13.145 18.076 1.00 42.34 177 HIS A O 1
ATOM 1321 N N . SER A 1 178 ? 5.103 14.506 18.935 1.00 39.69 178 SER A N 1
ATOM 1322 C CA . SER A 1 178 ? 6.018 15.641 19.135 1.00 39.69 178 SER A CA 1
ATOM 1323 C C . SER A 1 178 ? 6.766 15.669 20.479 1.00 39.69 178 SER A C 1
ATOM 1325 O O . SER A 1 178 ? 7.617 16.540 20.664 1.00 39.69 178 SER A O 1
ATOM 1327 N N . SER A 1 179 ? 6.567 14.714 21.403 1.00 32.81 179 SER A N 1
ATOM 1328 C CA . SER A 1 179 ? 7.285 14.736 22.696 1.00 32.81 179 SER A CA 1
ATOM 1329 C C . SER A 1 179 ? 8.622 13.974 22.753 1.00 32.81 179 SER A C 1
ATOM 1331 O O . SER A 1 179 ? 9.330 14.123 23.745 1.00 32.81 179 SER A O 1
ATOM 1333 N N . GLU A 1 180 ? 9.041 13.228 21.721 1.00 38.12 180 GLU A N 1
ATOM 1334 C CA . GLU A 1 180 ? 10.354 12.530 21.717 1.00 38.12 180 GLU A CA 1
ATOM 1335 C C . GLU A 1 180 ? 11.500 13.312 21.036 1.00 38.12 180 GLU A C 1
ATOM 1337 O O . GLU A 1 180 ? 12.617 12.821 20.925 1.00 38.12 180 GLU A O 1
ATOM 1342 N N . SER A 1 181 ? 11.279 14.573 20.646 1.00 38.53 181 SER A N 1
ATOM 1343 C CA . SER A 1 181 ? 12.321 15.461 20.091 1.00 38.53 181 SER A CA 1
ATOM 1344 C C . SER A 1 181 ? 13.075 16.293 21.154 1.00 38.53 181 SER A C 1
ATOM 1346 O O . SER A 1 181 ? 13.870 17.161 20.792 1.00 38.53 181 SER A O 1
ATOM 1348 N N . LYS A 1 182 ? 12.850 16.078 22.461 1.00 32.19 182 LYS A N 1
ATOM 1349 C CA . LYS A 1 182 ? 13.478 16.884 23.536 1.00 32.19 182 LYS A CA 1
ATOM 1350 C C . LYS A 1 182 ? 14.321 16.118 24.561 1.00 32.19 182 LYS A C 1
ATOM 1352 O O . LYS A 1 182 ? 14.618 16.673 25.616 1.00 32.19 182 LYS A O 1
ATOM 1357 N N . VAL A 1 183 ? 14.759 14.894 24.262 1.00 42.62 183 VAL A N 1
ATOM 1358 C CA . VAL A 1 183 ? 15.783 14.215 25.079 1.00 42.62 183 VAL A CA 1
ATOM 1359 C C . VAL A 1 183 ? 16.819 13.534 24.182 1.00 42.62 183 VAL A C 1
ATOM 1361 O O . VAL A 1 183 ? 16.812 12.321 24.000 1.00 42.62 183 VAL A O 1
ATOM 1364 N N . SER A 1 184 ? 17.706 14.331 23.591 1.00 36.81 184 SER A N 1
ATOM 1365 C CA . SER A 1 184 ? 19.096 13.973 23.266 1.00 36.81 184 SER A CA 1
ATOM 1366 C C . SER A 1 184 ? 19.893 15.246 23.038 1.00 36.81 184 SER A C 1
ATOM 1368 O O . SER A 1 184 ? 19.355 16.144 22.352 1.00 36.81 184 SER A O 1
#

InterPro domains:
  IPR004685 Branched-chain amino acid transport system II carrier protein [PF05525] (2-165)
  IPR004685 Branched-chain amino acid transport system II carrier protein [PTHR30588] (1-170)

pLDDT: mean 70.06, std 17.44, range [32.19, 96.38]

Secondary structure (DSSP, 8-state):
-HHHHHHHHHHHHHHHHHHHHHHHHHHHHHHHHHHHHHHHHHHH-TTS-HHHHHHHHHHHHHHHHTT-HHHHHHHHHHHHHHHHHHHHHHHHHHHHHHHHTT-HHHHHHHHHHHHHHHHHHHHHHTT---TTSGGGTTT-TTGGGT-TTHHHHHHHHHHHHHHHHHHTPPPPP---TTGGGS--

Sequence (184 aa):
LLTVIVQQLLGPYGLILLSLIVTLACLTTCVGLVSACSQYFSTLLTKFSYKTFASIICTLGLLVANLGLTKIIAISVPILLVVYPIAIVLVLLSLLHKYFGGYRSVYVGALIGSAVVSVFDGLKQGNIPVSSITSYFEFIPLYNEGIGWLVPALVGAIIGFAIAKLSGAKAVPLTDHSSESKVS

Radius of gyration: 22.3 Å; chains: 1; bounding box: 52×38×56 Å

Foldseek 3Di:
DVLVVQCVPVNPVSNVVVVVVVVVVVVVVLVVVLQVVLVVVCVVPVPDDSVVSSVVVVVVVVVVPVVDPVVVCVVVVLVCLLVVQLVVLVVVCVVCCVVQQADVLLNVQLNVQLNVVSVVVSVVVVPDCPVVCVVVVPPDPCVVPSCVSVVSSVVSNVVSSVVCVVVVDHHDPPPPPPPVPPDD